Protein AF-X1CF37-F1 (afdb_monomer)

pLDDT: mean 94.74, std 4.21, range [58.09, 9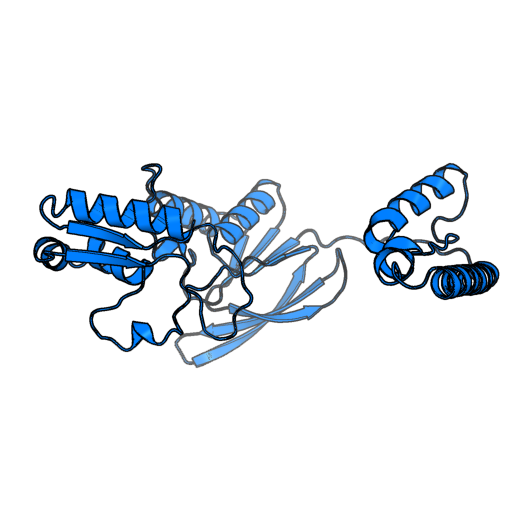8.88]

Mean predicted aligned error: 5.6 Å

Nearest PDB structures (foldseek):
  5odr-assembly1_A  TM=9.187E-01  e=1.504E-18  Methanothermococcus thermolithotrophicus DSM 2095
  7bke-assembly1_a  TM=8.271E-01  e=1.333E-15  Methanospirillum hungatei JF-1
  1y56-assembly1_A  TM=6.483E-01  e=1.699E-07  Pyrococcus horikoshii OT3
  6de6-assembly1_B  TM=5.018E-01  e=1.777E-05  Rhizobium sp. 4-9
  6de6-assembly1_A  TM=4.843E-01  e=5.171E-05  Rhizobium sp. 4-9

Solvent-accessible surface area (backbone atoms only — not comparable to full-atom values): 15670 Å² total; per-residue (Å²): 80,57,50,94,79,44,42,75,55,52,28,53,53,41,38,75,70,75,39,56,46,60,73,66,76,75,68,39,52,33,79,78,25,52,70,75,32,71,91,41,58,72,64,30,51,56,49,45,53,51,49,48,51,52,42,54,56,50,56,75,71,57,68,82,62,80,87,83,89,77,81,58,41,74,28,35,38,29,38,21,36,18,67,65,22,46,52,50,46,47,57,46,32,77,71,74,32,39,28,41,40,32,17,63,47,85,63,74,27,53,75,50,72,73,34,73,72,50,76,87,68,57,58,44,53,58,53,46,53,51,49,52,52,51,46,75,67,34,93,42,42,49,76,36,55,24,18,41,80,79,45,75,49,76,49,94,23,49,27,39,38,35,36,42,32,57,45,96,87,73,49,74,46,78,49,75,51,72,23,20,45,80,45,86,30,78,76,85,77,83,81,80,54,47,81,67,61,76,41,93,88,44,72,54,73,61,57,49,48,49,38,59,72,78,38,50,69,63,54,54,67,43,61,73,46,80,46,74,55,90,77,67,34,82,92,58,82,94,76,82,84,84,49,64,69,56,54,47,52,37,52,54,52,50,47,40,72,70,19,70,82,36,45,75,45,78,50,70,83,132

Secondary structure (DSSP, 8-state):
--HHHHHHHHHHHHHHTT--TTS-----TIIIIITT-TT-HHHHHHHHHHHHHHHHHHHHT-----PPP-PPPSEEEEE--BHHHHHHHHHHHHTT-EEEEE-SSSSSBGGGGG----TT---HHHHHHHHHHHHHH-TTEEEETTEEEEEEEEETTEEEEEEEEE-TTS-EEEEEEEESEEEE----------GGGGSTT---HHHHHHHHHH-HHHHHT-SEEEEE-S---TTPPP---SSHHHHHHHHHHHHHHH-TTSEEEEE---

Structure (mmCIF, N/CA/C/O backbone):
data_AF-X1CF37-F1
#
_entry.id   AF-X1CF37-F1
#
loop_
_atom_site.group_PDB
_atom_site.id
_atom_site.type_symbol
_atom_site.label_atom_id
_atom_site.label_alt_id
_atom_site.label_comp_id
_atom_site.label_asym_id
_atom_site.label_entity_id
_atom_site.label_seq_id
_atom_site.pdbx_PDB_ins_code
_atom_site.Cartn_x
_atom_site.Cartn_y
_atom_site.Cartn_z
_atom_site.occup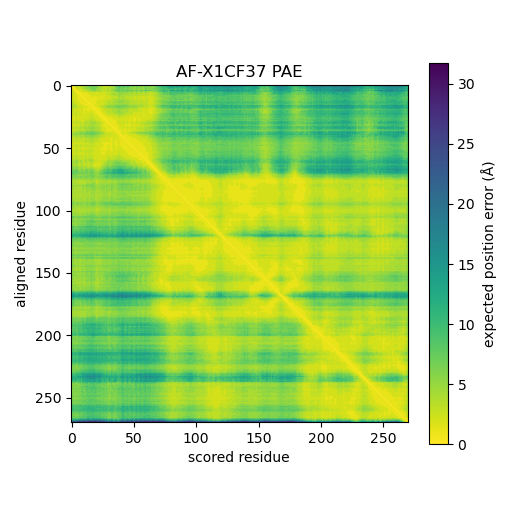ancy
_atom_site.B_iso_or_equiv
_atom_site.auth_seq_id
_atom_site.auth_comp_id
_atom_site.auth_asym_id
_atom_site.auth_atom_id
_atom_site.pdbx_PDB_model_num
ATOM 1 N N . CYS A 1 1 ? 5.977 14.906 -26.169 1.00 83.00 1 CYS A N 1
ATOM 2 C CA . CYS A 1 1 ? 5.492 14.329 -24.899 1.00 83.00 1 CYS A CA 1
ATOM 3 C C . CYS A 1 1 ? 6.631 13.539 -24.256 1.00 83.00 1 CYS A C 1
ATOM 5 O O . CYS A 1 1 ? 7.651 13.320 -24.905 1.00 83.00 1 CYS A O 1
ATOM 7 N N . SER A 1 2 ? 6.503 13.165 -22.983 1.00 87.2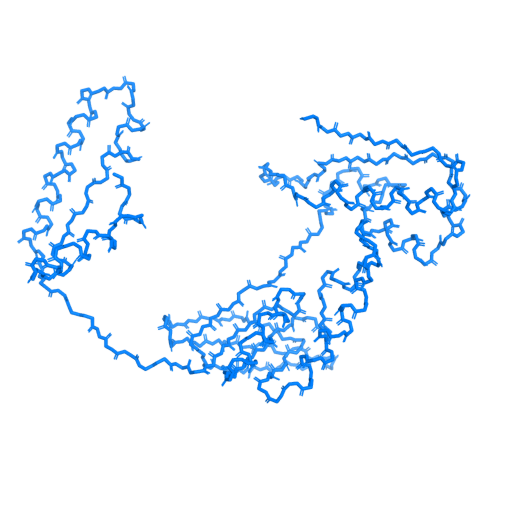5 2 SER A N 1
ATOM 8 C CA . SER A 1 2 ? 7.557 12.435 -22.267 1.00 87.25 2 SER A CA 1
ATOM 9 C C . SER A 1 2 ? 7.828 11.041 -22.852 1.00 87.25 2 SER A C 1
ATOM 11 O O . SER A 1 2 ? 6.904 10.297 -23.183 1.00 87.25 2 SER A O 1
ATOM 13 N N . ASN A 1 3 ? 9.106 10.661 -22.903 1.00 84.75 3 ASN A N 1
ATOM 14 C CA . ASN A 1 3 ? 9.536 9.287 -23.167 1.00 84.75 3 ASN A CA 1
ATOM 15 C C . ASN A 1 3 ? 8.919 8.295 -22.165 1.00 84.75 3 ASN A C 1
ATOM 17 O O . ASN A 1 3 ? 8.443 7.240 -22.572 1.00 84.75 3 ASN A O 1
ATOM 21 N N . ARG A 1 4 ? 8.761 8.690 -20.893 1.00 85.50 4 ARG A N 1
ATOM 22 C CA . ARG A 1 4 ? 8.128 7.867 -19.845 1.00 85.50 4 ARG A CA 1
ATOM 23 C C . ARG A 1 4 ? 6.741 7.343 -20.223 1.00 85.50 4 ARG A C 1
ATOM 25 O O . ARG A 1 4 ? 6.341 6.296 -19.730 1.00 85.50 4 ARG A O 1
ATOM 32 N N . THR A 1 5 ? 5.995 8.072 -21.053 1.00 84.00 5 THR A N 1
ATOM 33 C CA . THR A 1 5 ? 4.621 7.706 -21.423 1.00 84.00 5 THR A CA 1
ATOM 34 C C . THR A 1 5 ? 4.529 7.023 -22.783 1.00 84.00 5 THR A C 1
ATOM 36 O O . THR A 1 5 ? 3.729 6.105 -22.937 1.00 84.00 5 THR A O 1
ATOM 39 N N . HIS A 1 6 ? 5.339 7.430 -23.766 1.00 91.06 6 HIS A N 1
ATOM 40 C CA . HIS A 1 6 ? 5.155 6.999 -25.158 1.00 91.06 6 HIS A CA 1
ATOM 41 C C . HIS A 1 6 ? 6.318 6.195 -25.741 1.00 91.06 6 HIS A C 1
ATOM 43 O O . HIS A 1 6 ? 6.154 5.617 -26.810 1.00 91.06 6 HIS A O 1
ATOM 49 N N . GLU A 1 7 ? 7.465 6.089 -25.070 1.00 91.44 7 GLU A N 1
ATOM 50 C CA . GLU A 1 7 ? 8.617 5.357 -25.610 1.00 91.44 7 GLU A CA 1
ATOM 51 C C . GLU A 1 7 ? 8.243 3.915 -25.966 1.00 91.44 7 GLU A C 1
ATOM 53 O O . GLU A 1 7 ? 8.397 3.510 -27.114 1.00 91.44 7 GLU A O 1
ATOM 58 N N . SER A 1 8 ? 7.600 3.179 -25.050 1.00 91.56 8 SER A N 1
ATOM 59 C CA . SER A 1 8 ? 7.178 1.794 -25.316 1.00 91.56 8 SER A CA 1
ATOM 60 C C . SER A 1 8 ? 6.199 1.645 -26.493 1.00 91.56 8 SER A C 1
ATOM 62 O O . SER A 1 8 ? 6.099 0.559 -27.070 1.00 91.56 8 SER A O 1
ATOM 64 N N . LEU A 1 9 ? 5.460 2.703 -26.847 1.00 94.12 9 LEU A N 1
ATOM 65 C CA . LEU A 1 9 ? 4.585 2.728 -28.018 1.00 94.12 9 LEU A CA 1
ATOM 66 C C . LEU A 1 9 ? 5.422 2.836 -29.297 1.00 94.12 9 LEU A C 1
ATOM 68 O O . LEU A 1 9 ? 5.263 2.009 -30.190 1.00 94.12 9 LEU A O 1
ATOM 72 N N . PHE A 1 10 ? 6.343 3.798 -29.374 1.00 94.00 10 PHE A N 1
ATOM 73 C CA . PHE A 1 10 ? 7.200 3.974 -30.551 1.00 94.00 10 PHE A CA 1
ATOM 74 C C . PHE A 1 10 ? 8.172 2.806 -30.746 1.00 94.00 10 PHE A C 1
ATOM 76 O O . PHE A 1 10 ? 8.321 2.339 -31.873 1.00 94.00 10 PHE A O 1
ATOM 83 N N . GLN A 1 11 ? 8.731 2.253 -29.665 1.00 94.31 11 GLN A N 1
ATOM 84 C CA . GLN A 1 11 ? 9.529 1.022 -29.711 1.00 94.31 11 GLN A CA 1
ATOM 85 C C . GLN A 1 11 ? 8.729 -0.147 -30.316 1.00 94.31 11 GLN A C 1
ATOM 87 O O . GLN A 1 11 ? 9.253 -0.927 -31.110 1.00 94.31 11 GLN A O 1
ATOM 92 N N . ARG A 1 12 ? 7.434 -0.271 -29.985 1.00 94.00 12 ARG A N 1
ATOM 93 C CA . ARG A 1 12 ? 6.543 -1.269 -30.606 1.00 94.00 12 ARG A CA 1
ATOM 94 C C . ARG A 1 12 ? 6.284 -0.968 -32.081 1.00 94.00 12 ARG A C 1
ATOM 96 O O . ARG A 1 12 ? 6.251 -1.901 -32.877 1.00 94.00 12 ARG A O 1
ATOM 103 N N . THR A 1 13 ? 6.095 0.297 -32.444 1.00 95.56 13 THR A N 1
ATOM 104 C CA . THR A 1 13 ? 5.830 0.717 -33.828 1.00 95.56 13 THR A CA 1
ATOM 105 C C . THR A 1 13 ? 7.006 0.411 -34.747 1.00 95.56 13 THR A C 1
ATOM 107 O O . THR A 1 13 ? 6.817 -0.256 -35.759 1.00 95.56 13 THR A O 1
ATOM 110 N N . ILE A 1 14 ? 8.224 0.819 -34.388 1.00 93.94 14 ILE A N 1
ATOM 111 C CA . ILE A 1 14 ? 9.405 0.568 -35.229 1.00 93.94 14 ILE A CA 1
ATOM 112 C C . ILE A 1 14 ? 9.759 -0.920 -35.285 1.00 93.94 14 ILE A C 1
ATOM 114 O O . ILE A 1 14 ? 10.185 -1.403 -36.327 1.00 93.94 14 ILE A O 1
ATOM 118 N N . ARG A 1 15 ? 9.484 -1.676 -34.211 1.00 93.50 15 ARG A N 1
ATOM 119 C CA . ARG A 1 15 ? 9.637 -3.135 -34.215 1.00 93.50 15 ARG A CA 1
ATOM 120 C C . ARG A 1 15 ? 8.727 -3.808 -35.243 1.00 93.50 15 ARG A C 1
ATOM 122 O O . ARG A 1 15 ? 9.132 -4.796 -35.841 1.00 93.50 15 ARG A O 1
ATOM 129 N N . LYS A 1 16 ? 7.510 -3.291 -35.463 1.00 95.50 16 LYS A N 1
ATOM 130 C CA . LYS A 1 16 ? 6.615 -3.777 -36.533 1.00 95.50 16 LYS A CA 1
ATOM 131 C C . LYS A 1 16 ? 7.140 -3.458 -37.933 1.00 95.50 16 LYS A C 1
ATOM 133 O O . LYS A 1 16 ? 6.776 -4.152 -38.869 1.00 95.50 16 LYS A O 1
ATOM 138 N N . ALA A 1 17 ? 7.975 -2.432 -38.056 1.00 95.25 17 ALA A N 1
ATOM 139 C CA . ALA A 1 17 ? 8.717 -2.112 -39.270 1.00 95.25 17 ALA A CA 1
ATOM 140 C C . ALA A 1 17 ? 10.083 -2.826 -39.327 1.00 95.25 17 ALA A C 1
ATOM 142 O O . ALA A 1 17 ? 10.960 -2.398 -40.067 1.00 95.25 17 ALA A O 1
ATOM 143 N N . GLU A 1 18 ? 10.276 -3.876 -38.518 1.00 94.69 18 GLU A N 1
ATOM 144 C CA . GLU A 1 18 ? 11.486 -4.711 -38.475 1.00 94.69 18 GLU A CA 1
ATOM 145 C C . GLU A 1 18 ? 12.773 -3.973 -38.058 1.00 94.69 18 GLU A C 1
ATOM 147 O O . GLU A 1 18 ? 13.878 -4.491 -38.207 1.00 94.69 18 GLU A O 1
ATOM 152 N N . LEU A 1 19 ? 12.646 -2.789 -37.449 1.00 94.44 19 LEU A N 1
ATOM 153 C CA . LEU A 1 19 ? 13.767 -2.069 -36.847 1.00 94.44 19 LEU A CA 1
ATOM 154 C C . LEU A 1 19 ? 13.996 -2.509 -35.398 1.00 94.44 19 LEU A C 1
ATOM 156 O O . LEU A 1 19 ? 13.066 -2.880 -34.672 1.00 94.44 19 LEU A O 1
ATOM 160 N N . ASN A 1 20 ? 15.249 -2.423 -34.945 1.00 95.00 20 ASN A N 1
ATOM 161 C CA . ASN A 1 20 ? 15.572 -2.675 -33.546 1.00 95.00 20 ASN A CA 1
ATOM 162 C C . ASN A 1 20 ? 14.831 -1.650 -32.652 1.00 95.00 20 ASN A C 1
ATOM 164 O O . ASN A 1 20 ? 14.971 -0.446 -32.873 1.00 95.00 20 ASN A O 1
ATOM 168 N N . PRO A 1 21 ? 14.061 -2.095 -31.636 1.00 94.00 21 PRO A N 1
ATOM 169 C CA . PRO A 1 21 ? 13.227 -1.211 -30.824 1.00 94.00 21 PRO A CA 1
ATOM 170 C C . PRO A 1 21 ? 14.022 -0.175 -30.023 1.00 94.00 21 PRO A C 1
ATOM 172 O O . PRO A 1 21 ? 13.435 0.791 -29.565 1.00 94.00 21 PRO A O 1
ATOM 175 N N . TYR A 1 22 ? 15.328 -0.353 -29.846 1.00 93.06 22 TYR A N 1
ATOM 176 C CA . TYR A 1 22 ? 16.192 0.580 -29.124 1.00 93.06 22 TYR A CA 1
ATOM 177 C C . TYR A 1 22 ? 16.893 1.585 -30.042 1.00 93.06 22 TYR A C 1
ATOM 179 O O . TYR A 1 22 ? 17.591 2.469 -29.559 1.00 93.06 22 TYR A O 1
ATOM 187 N N . LEU A 1 23 ? 16.673 1.497 -31.357 1.00 93.56 23 LEU A N 1
ATOM 188 C CA . LEU A 1 23 ? 17.082 2.517 -32.321 1.00 93.56 23 LEU A CA 1
ATOM 189 C C . LEU A 1 23 ? 15.977 3.563 -32.494 1.00 93.56 23 LEU A C 1
ATOM 191 O O . LEU A 1 23 ? 15.500 3.824 -33.598 1.00 93.56 23 LEU A O 1
ATOM 195 N N . VAL A 1 24 ? 15.558 4.167 -31.384 1.00 92.50 24 VAL A N 1
ATOM 196 C CA . VAL A 1 24 ? 14.590 5.264 -31.381 1.00 92.50 24 VAL A CA 1
ATOM 197 C C . VAL A 1 24 ? 14.923 6.263 -30.299 1.00 92.50 24 VAL A C 1
ATOM 199 O O . VAL A 1 24 ? 15.223 5.888 -29.172 1.00 92.50 24 VAL A O 1
ATOM 202 N N . GLU A 1 25 ? 14.816 7.539 -30.645 1.00 93.06 25 GLU A N 1
ATOM 203 C CA . GLU A 1 25 ? 15.028 8.640 -29.718 1.00 93.06 25 GLU A CA 1
ATOM 204 C C . GLU A 1 25 ? 13.775 9.520 -29.702 1.00 93.06 25 GLU A C 1
ATOM 206 O O . GLU A 1 25 ? 13.314 9.995 -30.743 1.00 93.06 25 GLU A O 1
ATOM 211 N N . LEU A 1 26 ? 13.196 9.722 -28.517 1.00 93.81 26 LEU A N 1
ATOM 212 C CA . LEU A 1 26 ? 12.031 10.585 -28.331 1.00 93.81 26 LEU A CA 1
ATOM 213 C C . LEU A 1 26 ? 12.461 11.943 -27.789 1.00 93.81 26 LEU A C 1
ATOM 215 O O . LEU A 1 26 ? 13.012 12.044 -26.695 1.00 93.81 26 LEU A O 1
ATOM 219 N N . VAL A 1 27 ? 12.090 13.004 -28.500 1.00 95.19 27 VAL A N 1
ATOM 220 C CA . VAL A 1 27 ? 12.352 14.381 -28.071 1.00 95.19 27 VAL A CA 1
ATOM 221 C C . VAL A 1 27 ? 11.118 14.960 -27.382 1.00 95.19 27 VAL A C 1
ATOM 223 O O . VAL A 1 27 ? 10.071 15.163 -28.005 1.00 95.19 27 VAL A O 1
ATOM 226 N N . ASN A 1 28 ? 11.208 15.255 -26.080 1.00 94.94 28 ASN A N 1
ATOM 227 C CA . ASN A 1 28 ? 10.074 15.810 -25.338 1.00 94.94 28 ASN A CA 1
ATOM 228 C C . ASN A 1 28 ? 9.930 17.328 -25.528 1.00 94.94 28 ASN A C 1
ATOM 230 O O . ASN A 1 28 ? 10.229 18.119 -24.639 1.00 94.94 28 ASN A O 1
ATOM 234 N N . LEU A 1 29 ? 9.365 17.744 -26.657 1.00 95.19 29 LEU A N 1
ATOM 235 C CA . LEU A 1 29 ? 9.112 19.163 -26.933 1.00 95.19 29 LEU A CA 1
ATOM 236 C C . LEU A 1 29 ? 7.893 19.748 -26.200 1.00 95.19 29 LEU A C 1
ATOM 238 O O . LEU A 1 29 ? 7.610 20.928 -26.352 1.00 95.19 29 LEU A O 1
ATOM 242 N N . GLN A 1 30 ? 7.167 18.962 -25.396 1.00 92.94 30 GLN A N 1
ATOM 243 C CA . GLN A 1 30 ? 6.003 19.454 -24.652 1.00 92.94 30 GLN A CA 1
ATOM 244 C C . GLN A 1 30 ? 6.387 19.853 -23.232 1.00 92.94 30 GLN A C 1
ATOM 246 O O . GLN A 1 30 ? 6.610 21.029 -22.954 1.00 92.94 30 GLN A O 1
ATOM 251 N N . ASP A 1 31 ? 6.504 18.872 -22.336 1.00 92.56 31 ASP A N 1
ATOM 252 C CA . ASP A 1 31 ? 6.693 19.136 -20.906 1.00 92.56 31 ASP A CA 1
ATOM 253 C C . ASP A 1 31 ? 8.069 19.745 -20.611 1.00 92.56 31 ASP A C 1
ATOM 255 O O . ASP A 1 31 ? 8.233 20.441 -19.617 1.00 92.56 31 ASP A O 1
ATOM 259 N N . GLN A 1 32 ? 9.054 19.519 -21.489 1.00 94.06 32 GLN A N 1
ATOM 260 C CA . GLN A 1 32 ? 10.397 20.088 -21.354 1.00 94.06 32 GLN A CA 1
ATOM 261 C C . GLN A 1 32 ? 10.640 21.298 -22.264 1.00 94.06 32 GLN A C 1
ATOM 263 O O . GLN A 1 32 ? 11.734 21.865 -22.214 1.00 94.06 32 GLN A O 1
ATOM 268 N N . CYS A 1 33 ? 9.668 21.723 -23.078 1.00 95.75 33 CYS A N 1
ATOM 269 C CA . CYS A 1 33 ? 9.827 22.903 -23.926 1.00 95.75 33 CYS A CA 1
ATOM 270 C C . CYS A 1 33 ? 8.564 23.768 -23.968 1.00 95.75 33 CYS A C 1
ATOM 272 O O . CYS A 1 33 ? 8.449 24.708 -23.184 1.00 95.75 33 CYS A O 1
ATOM 274 N N . THR A 1 34 ? 7.592 23.452 -24.824 1.00 93.88 34 THR A N 1
ATOM 275 C CA . THR A 1 34 ? 6.476 24.367 -25.113 1.00 93.88 34 THR A CA 1
ATOM 276 C C . THR A 1 34 ? 5.597 24.677 -23.902 1.00 93.88 34 THR A C 1
ATOM 278 O O . THR A 1 34 ? 5.123 25.801 -23.775 1.00 93.88 34 THR A O 1
ATOM 281 N N . ARG A 1 35 ? 5.389 23.726 -22.979 1.00 94.38 35 ARG A N 1
ATOM 282 C CA . ARG A 1 35 ? 4.519 23.937 -21.804 1.00 94.38 35 ARG A CA 1
ATOM 283 C C . ARG A 1 35 ? 5.149 24.819 -20.732 1.00 94.38 35 ARG A C 1
ATOM 285 O O . ARG A 1 35 ? 4.421 25.514 -20.036 1.00 94.38 35 ARG A O 1
ATOM 292 N N . VAL A 1 36 ? 6.471 24.784 -20.593 1.00 95.62 36 VAL A N 1
ATOM 293 C CA . VAL A 1 36 ? 7.202 25.530 -19.553 1.00 95.62 36 VAL A CA 1
ATOM 294 C C . VAL A 1 36 ? 7.721 26.883 -20.049 1.00 95.62 36 VAL A C 1
ATOM 296 O O . VAL A 1 36 ? 8.042 27.750 -19.241 1.00 95.62 36 VAL A O 1
ATOM 299 N N . HIS A 1 37 ? 7.736 27.086 -21.372 1.00 96.69 37 HIS A N 1
ATOM 300 C CA . HIS A 1 37 ? 8.257 28.288 -22.033 1.00 96.69 37 HIS A CA 1
ATOM 301 C C . HIS A 1 37 ? 7.192 29.048 -22.834 1.00 96.69 37 HIS A C 1
ATOM 303 O O . HIS A 1 37 ? 7.512 29.714 -23.816 1.00 96.69 37 HIS A O 1
ATOM 309 N N . GLN A 1 38 ? 5.920 28.971 -22.427 1.00 94.50 38 GLN A N 1
ATOM 310 C CA . GLN A 1 38 ? 4.789 29.584 -23.150 1.00 94.50 38 GLN A CA 1
ATOM 311 C C . GLN A 1 38 ? 4.960 31.094 -23.397 1.00 94.50 38 GLN A C 1
ATOM 313 O O . GLN A 1 38 ? 4.468 31.627 -24.390 1.00 94.50 38 GLN A O 1
ATOM 318 N N . TRP A 1 39 ? 5.679 31.766 -22.501 1.00 96.12 39 TRP A N 1
ATOM 319 C CA . TRP A 1 39 ? 5.938 33.208 -22.488 1.00 96.12 39 TRP A CA 1
ATOM 320 C C . TRP A 1 39 ? 7.068 33.651 -23.426 1.00 96.12 39 TRP A C 1
ATOM 322 O O . TRP A 1 39 ? 7.199 34.845 -23.676 1.00 96.12 39 TRP A O 1
ATOM 332 N N . ASN A 1 40 ? 7.895 32.733 -23.940 1.00 96.12 40 ASN A N 1
ATOM 333 C CA . ASN A 1 40 ? 9.035 33.078 -24.791 1.00 96.12 40 ASN A CA 1
ATOM 334 C C . ASN A 1 40 ? 9.199 32.064 -25.930 1.00 96.12 40 ASN A C 1
ATOM 336 O O . ASN A 1 40 ? 9.987 31.122 -25.845 1.00 96.12 40 ASN A O 1
ATOM 340 N N . LYS A 1 41 ? 8.419 32.274 -26.995 1.00 95.38 41 LYS A N 1
ATOM 341 C CA . LYS A 1 41 ? 8.353 31.370 -28.151 1.00 95.38 41 LYS A CA 1
ATOM 342 C C . LYS A 1 41 ? 9.683 31.263 -28.892 1.00 95.38 41 LYS A C 1
ATOM 344 O O . LYS A 1 41 ? 10.099 30.158 -29.192 1.00 95.38 41 LYS A O 1
ATOM 349 N N . GLU A 1 42 ? 10.377 32.379 -29.104 1.00 96.69 42 GLU A N 1
ATOM 350 C CA . GLU A 1 42 ? 11.644 32.398 -29.845 1.00 96.69 42 GLU A CA 1
ATOM 351 C C . GLU A 1 42 ? 12.718 31.533 -29.167 1.00 96.69 42 GLU A C 1
ATOM 353 O O . GLU A 1 42 ? 13.345 30.682 -29.801 1.00 96.69 42 GLU A O 1
ATOM 358 N N . LEU A 1 43 ? 12.892 31.673 -27.847 1.00 96.50 43 LEU A N 1
ATOM 359 C CA . LEU A 1 43 ? 13.826 30.816 -27.113 1.00 96.50 43 LEU A CA 1
ATOM 360 C C . LEU A 1 43 ? 13.317 29.376 -26.965 1.00 96.50 43 LEU A C 1
ATOM 362 O O . LEU A 1 43 ? 14.134 28.457 -26.878 1.00 96.50 43 LEU A O 1
ATOM 366 N N . ALA A 1 44 ? 12.000 29.156 -26.942 1.00 97.12 44 ALA A N 1
ATOM 367 C CA . ALA A 1 44 ? 11.426 27.813 -26.951 1.00 97.12 44 ALA A CA 1
ATOM 368 C C . ALA A 1 44 ? 11.698 27.087 -28.279 1.00 97.12 44 ALA A C 1
ATOM 370 O O . ALA A 1 44 ? 12.068 25.914 -28.252 1.00 97.12 44 ALA A O 1
ATOM 371 N N . ASP A 1 45 ? 11.583 27.775 -29.413 1.00 96.81 45 ASP A N 1
ATOM 372 C CA . ASP A 1 45 ? 11.874 27.226 -30.740 1.00 96.81 45 ASP A CA 1
ATOM 373 C C . ASP A 1 45 ? 13.359 26.880 -30.854 1.00 96.81 45 ASP A C 1
ATOM 375 O O . ASP A 1 45 ? 13.706 25.734 -31.145 1.00 96.81 45 ASP A O 1
ATOM 379 N N . ARG A 1 46 ? 14.243 27.805 -30.458 1.00 97.62 46 ARG A N 1
ATOM 380 C CA . ARG A 1 46 ? 15.686 27.531 -30.393 1.00 97.62 46 ARG A CA 1
ATOM 381 C C . ARG A 1 46 ? 15.998 26.328 -29.502 1.00 97.62 46 ARG A C 1
ATOM 383 O O . ARG A 1 46 ? 16.788 25.464 -29.870 1.00 97.62 46 ARG A O 1
ATOM 390 N N . LYS A 1 47 ? 15.376 26.230 -28.323 1.00 97.88 47 LYS A N 1
ATOM 391 C CA . LYS A 1 47 ? 15.550 25.067 -27.440 1.00 97.88 47 LYS A CA 1
ATOM 392 C C . LYS A 1 47 ? 15.064 23.779 -28.108 1.00 97.88 47 LYS A C 1
ATOM 394 O O . LYS A 1 47 ? 15.708 22.745 -27.946 1.00 97.88 47 LYS A O 1
ATOM 399 N N . ALA A 1 48 ? 13.940 23.814 -28.819 1.00 97.62 48 ALA A N 1
ATOM 400 C CA . ALA A 1 48 ? 13.399 22.650 -29.506 1.00 97.62 48 ALA A CA 1
ATOM 401 C C . ALA A 1 48 ? 14.351 22.138 -30.594 1.00 97.62 48 ALA A C 1
ATOM 403 O O . ALA A 1 48 ? 14.627 20.938 -30.633 1.00 97.62 48 ALA A O 1
ATOM 404 N N . GLU A 1 49 ? 14.906 23.036 -31.410 1.00 97.88 49 GLU A N 1
ATOM 405 C CA . GLU A 1 49 ? 15.922 22.706 -32.416 1.00 97.88 49 GLU A CA 1
ATOM 406 C C . GLU A 1 49 ? 17.153 22.055 -31.781 1.00 97.88 49 GLU A C 1
ATOM 408 O O . GLU A 1 49 ? 17.602 21.002 -32.232 1.00 97.88 49 GLU A O 1
ATOM 413 N N . GLU A 1 50 ? 17.657 22.620 -30.682 1.00 97.94 50 GLU A N 1
ATOM 414 C CA . GLU A 1 50 ? 18.808 22.066 -29.964 1.00 97.94 50 GLU A CA 1
ATOM 415 C C . GLU A 1 50 ? 18.524 20.678 -29.375 1.00 97.94 50 GLU A C 1
ATOM 417 O O . GLU A 1 50 ? 19.357 19.775 -29.472 1.00 97.94 50 GLU A O 1
ATOM 422 N N . LEU A 1 51 ? 17.331 20.465 -28.810 1.00 97.38 51 LEU A N 1
ATOM 423 C CA . LEU A 1 51 ? 16.913 19.155 -28.304 1.00 97.38 51 LEU A CA 1
ATOM 424 C C . LEU A 1 51 ? 16.846 18.109 -29.426 1.00 97.38 51 LEU A C 1
ATOM 426 O O . LEU A 1 51 ? 17.287 16.976 -29.230 1.00 97.38 51 LEU A O 1
ATOM 430 N N . VAL A 1 52 ? 16.338 18.485 -30.603 1.00 97.31 52 VAL A N 1
ATOM 431 C CA . VAL A 1 52 ? 16.315 17.609 -31.785 1.00 97.31 52 VAL A CA 1
ATOM 432 C C . VAL A 1 52 ? 17.731 17.337 -32.287 1.00 97.31 52 VAL A C 1
ATOM 434 O O . VAL A 1 52 ? 18.067 16.185 -32.549 1.00 97.31 52 VAL A O 1
ATOM 437 N N . ARG A 1 53 ? 18.593 18.354 -32.361 1.00 97.88 53 ARG A N 1
ATOM 438 C CA . ARG A 1 53 ? 19.994 18.209 -32.785 1.00 97.88 53 ARG A CA 1
ATOM 439 C C . ARG A 1 53 ? 20.755 17.223 -31.900 1.00 97.88 53 ARG A C 1
ATOM 441 O O . ARG A 1 53 ? 21.449 16.348 -32.413 1.00 97.88 53 ARG A O 1
ATOM 448 N N . ILE A 1 54 ? 20.596 17.327 -30.580 1.00 96.62 54 ILE A N 1
ATOM 449 C CA . ILE A 1 54 ? 21.210 16.403 -29.613 1.00 96.62 54 ILE A CA 1
ATOM 450 C C . ILE A 1 54 ? 20.668 14.981 -29.797 1.00 96.62 54 ILE A C 1
ATOM 452 O O . ILE A 1 54 ? 21.447 14.028 -29.799 1.00 96.62 54 ILE A O 1
ATOM 456 N N . ALA A 1 55 ? 19.356 14.832 -29.984 1.00 96.19 55 ALA A N 1
ATOM 457 C CA . ALA A 1 55 ? 18.725 13.537 -30.222 1.00 96.19 55 ALA A CA 1
ATOM 458 C C . ALA A 1 55 ? 19.233 12.865 -31.506 1.00 96.19 55 ALA A C 1
ATOM 460 O O . ALA A 1 55 ? 19.588 11.688 -31.481 1.00 96.19 55 ALA A O 1
ATOM 461 N N . VAL A 1 56 ? 19.357 13.624 -32.601 1.00 96.62 56 VAL A N 1
ATOM 462 C CA . VAL A 1 56 ? 19.957 13.153 -33.861 1.00 96.62 56 VAL A CA 1
ATOM 463 C C . VAL A 1 56 ? 21.416 12.736 -33.650 1.00 96.62 56 VAL A C 1
ATOM 465 O O . VAL A 1 56 ? 21.834 11.685 -34.138 1.00 96.62 56 VAL A O 1
ATOM 468 N N . GLY A 1 57 ? 22.191 13.508 -32.884 1.00 96.12 57 GLY A N 1
ATOM 469 C CA . GLY A 1 57 ? 23.566 13.144 -32.532 1.00 96.12 57 GLY A CA 1
ATOM 470 C C . GLY A 1 57 ? 23.650 11.828 -31.749 1.00 96.12 57 GLY A C 1
ATOM 471 O O . GLY A 1 57 ? 24.464 10.968 -32.077 1.00 96.12 57 GLY A O 1
ATOM 472 N N . ARG A 1 58 ? 22.770 11.634 -30.758 1.00 94.94 58 ARG A N 1
ATOM 473 C CA . ARG A 1 58 ? 22.710 10.409 -29.944 1.00 94.94 58 ARG A CA 1
ATOM 474 C C . ARG A 1 58 ? 22.322 9.191 -30.772 1.00 94.94 58 ARG A C 1
ATOM 476 O O . ARG A 1 58 ? 23.021 8.181 -30.717 1.00 94.94 58 ARG A O 1
ATOM 483 N N . ILE A 1 59 ? 21.242 9.280 -31.550 1.00 94.19 59 ILE A N 1
ATOM 484 C CA . ILE A 1 59 ? 20.760 8.136 -32.332 1.00 94.19 59 ILE A CA 1
ATOM 485 C C . ILE A 1 59 ? 21.776 7.718 -33.400 1.00 94.19 59 ILE A C 1
ATOM 487 O O . ILE A 1 59 ? 21.964 6.527 -33.620 1.00 94.19 59 ILE A O 1
ATOM 491 N N . SER A 1 60 ? 22.509 8.675 -33.981 1.00 94.56 60 SER A N 1
ATOM 492 C CA . SER A 1 60 ? 23.573 8.396 -34.959 1.00 94.56 60 SER A CA 1
ATOM 493 C C . SER A 1 60 ? 24.738 7.590 -34.371 1.00 94.56 60 SER A C 1
ATOM 495 O O . SER A 1 60 ? 25.424 6.888 -35.106 1.00 94.56 60 SER A O 1
ATOM 497 N N . ALA A 1 61 ? 24.966 7.681 -33.056 1.00 94.12 61 ALA A N 1
ATOM 498 C CA . ALA A 1 61 ? 26.003 6.935 -32.339 1.00 94.12 61 ALA A CA 1
ATOM 499 C C . ALA A 1 61 ? 25.472 5.670 -31.634 1.00 94.12 61 ALA A C 1
ATOM 501 O O . ALA A 1 61 ? 26.244 4.944 -31.007 1.00 94.12 61 ALA A O 1
ATOM 502 N N . THR A 1 62 ? 24.161 5.415 -31.688 1.00 93.25 62 THR A N 1
ATOM 503 C CA . THR A 1 62 ? 23.524 4.311 -30.958 1.00 93.25 62 THR A CA 1
ATOM 504 C C . THR A 1 62 ? 23.692 2.995 -31.714 1.00 93.25 62 THR A C 1
ATOM 506 O O . THR A 1 62 ? 23.668 2.956 -32.943 1.00 93.25 62 THR A O 1
ATOM 509 N N . GLN A 1 63 ? 23.839 1.896 -30.974 1.00 94.38 63 GLN A N 1
ATOM 510 C CA . GLN A 1 63 ? 23.908 0.545 -31.525 1.00 94.38 63 GLN A CA 1
ATOM 511 C C . GLN A 1 63 ? 22.634 -0.248 -31.198 1.00 94.38 63 GLN A C 1
ATOM 513 O O . GLN A 1 63 ? 21.981 0.035 -30.190 1.00 94.38 63 GLN A O 1
ATOM 518 N N . PRO A 1 64 ? 22.267 -1.247 -32.022 1.00 94.06 64 PRO A N 1
ATOM 519 C CA . PRO A 1 64 ? 21.156 -2.140 -31.717 1.00 94.06 64 PRO A CA 1
ATOM 520 C C . PRO A 1 64 ? 21.345 -2.816 -30.351 1.00 94.06 64 PRO A C 1
ATOM 522 O O . PRO A 1 64 ? 22.394 -3.400 -30.089 1.00 94.06 64 PRO A O 1
ATOM 525 N N . LEU A 1 65 ? 20.316 -2.779 -29.501 1.00 93.12 65 LEU A N 1
ATOM 526 C CA . LEU A 1 65 ? 20.307 -3.502 -28.226 1.00 93.12 65 LEU A CA 1
ATOM 527 C C . LEU A 1 65 ? 19.344 -4.683 -28.283 1.00 93.12 65 LEU A C 1
ATOM 529 O O . LEU A 1 65 ? 18.298 -4.634 -28.935 1.00 93.12 65 LEU A O 1
ATOM 533 N N . HIS A 1 66 ? 19.684 -5.752 -27.575 1.00 89.94 66 HIS A N 1
ATOM 534 C CA . HIS A 1 66 ? 18.874 -6.959 -27.502 1.00 89.94 66 HIS A CA 1
ATOM 535 C C . HIS A 1 66 ? 18.528 -7.249 -26.048 1.00 89.94 66 HIS A C 1
ATOM 537 O O . HIS A 1 66 ? 19.338 -7.042 -25.150 1.00 89.94 66 HIS A O 1
ATOM 543 N N . LYS A 1 67 ? 17.290 -7.691 -25.815 1.00 88.06 67 LYS A N 1
ATOM 544 C CA . LYS A 1 67 ? 16.852 -8.082 -24.477 1.00 88.06 67 LYS A CA 1
ATOM 545 C C . LYS A 1 67 ? 17.472 -9.421 -24.115 1.00 88.06 67 LYS A C 1
ATOM 547 O O . LYS A 1 67 ? 17.388 -10.362 -24.902 1.00 88.06 67 LYS A O 1
ATOM 552 N N . GLU A 1 68 ? 17.994 -9.504 -22.906 1.00 88.06 68 GLU A N 1
ATOM 553 C CA . GLU A 1 68 ? 18.330 -10.772 -22.275 1.00 88.06 68 GLU A CA 1
ATOM 554 C C . GLU A 1 68 ? 17.070 -11.401 -21.668 1.00 88.06 68 GLU A C 1
ATOM 556 O O . GLU A 1 68 ? 16.145 -10.704 -21.235 1.00 88.06 68 GLU A O 1
ATOM 561 N N . ILE A 1 69 ? 17.012 -12.731 -21.694 1.00 87.56 69 ILE A N 1
ATOM 562 C CA . ILE A 1 69 ? 15.901 -13.505 -21.144 1.00 87.56 69 ILE A CA 1
ATOM 563 C C . ILE A 1 69 ? 16.329 -14.007 -19.769 1.00 87.56 69 ILE A C 1
ATOM 565 O O . ILE A 1 69 ? 17.324 -14.716 -19.655 1.00 87.56 69 ILE A O 1
ATOM 569 N N . PHE A 1 70 ? 15.543 -13.675 -18.747 1.00 87.38 70 PHE A N 1
ATOM 570 C CA . PHE A 1 70 ? 15.736 -14.149 -17.380 1.00 87.38 70 PHE A CA 1
ATOM 571 C C . PHE A 1 70 ? 14.565 -15.031 -16.957 1.00 87.38 70 PHE A C 1
ATOM 573 O O . PHE A 1 70 ? 13.415 -14.768 -17.321 1.00 87.38 70 PHE A O 1
ATOM 580 N N . VAL A 1 71 ? 14.858 -16.072 -16.177 1.00 90.44 71 VAL A N 1
ATOM 581 C CA . VAL A 1 71 ? 13.828 -16.897 -15.539 1.00 90.44 71 VAL A CA 1
ATOM 582 C C . VAL A 1 71 ? 13.304 -16.144 -14.322 1.00 90.44 71 VAL A C 1
ATOM 584 O O . VAL A 1 71 ? 14.079 -15.681 -13.492 1.00 90.44 71 VAL A O 1
ATOM 587 N N . CYS A 1 72 ? 11.984 -15.996 -14.247 1.00 94.81 72 CYS A N 1
ATOM 588 C CA . CYS A 1 72 ? 11.328 -15.325 -13.134 1.00 94.81 72 CYS A CA 1
ATOM 589 C C . CYS A 1 72 ? 11.210 -16.278 -11.941 1.00 94.81 72 CYS A C 1
ATOM 591 O O . CYS A 1 72 ? 10.706 -17.391 -12.098 1.00 94.81 72 CYS A O 1
ATOM 593 N N . GLN A 1 73 ? 11.600 -15.817 -10.756 1.00 95.31 73 GLN A N 1
ATOM 594 C CA . GLN A 1 73 ? 11.344 -16.505 -9.494 1.00 95.31 73 GLN A CA 1
ATOM 595 C C . GLN A 1 73 ? 9.819 -16.600 -9.273 1.00 95.31 73 GLN A C 1
ATOM 597 O O . GLN A 1 73 ? 9.147 -15.563 -9.266 1.00 95.31 73 GLN A O 1
ATOM 602 N N . PRO A 1 74 ? 9.234 -17.802 -9.118 1.00 96.38 74 PRO A N 1
ATOM 603 C CA . PRO A 1 74 ? 7.781 -18.006 -9.074 1.00 96.38 74 PRO A CA 1
ATOM 604 C C . PRO A 1 74 ? 7.172 -17.748 -7.682 1.00 96.38 74 PRO A C 1
ATOM 606 O O . PRO A 1 74 ? 6.221 -18.416 -7.278 1.00 96.38 74 PRO A O 1
ATOM 609 N N . THR A 1 75 ? 7.707 -16.760 -6.964 1.00 98.00 75 THR A N 1
ATOM 610 C CA . THR A 1 75 ? 7.337 -16.423 -5.585 1.00 98.00 75 THR A CA 1
ATOM 611 C C . THR A 1 75 ? 7.139 -14.917 -5.459 1.00 98.00 75 THR A C 1
ATOM 613 O O . THR A 1 75 ? 7.875 -14.137 -6.072 1.00 98.00 75 THR A O 1
ATOM 616 N N . ALA A 1 76 ? 6.164 -14.485 -4.665 1.00 98.62 76 ALA A N 1
ATOM 617 C CA . ALA A 1 76 ? 5.915 -13.076 -4.377 1.00 98.62 76 ALA A CA 1
ATOM 618 C C . ALA A 1 76 ? 6.299 -12.706 -2.939 1.00 98.62 76 ALA A C 1
ATOM 620 O O . ALA A 1 76 ? 6.091 -13.478 -2.006 1.00 98.62 76 ALA A O 1
ATOM 621 N N . LEU A 1 77 ? 6.794 -11.484 -2.758 1.00 98.81 77 LEU A N 1
ATOM 622 C CA . LEU A 1 77 ? 6.935 -10.839 -1.456 1.00 98.81 77 LEU A CA 1
ATOM 623 C C . LEU A 1 77 ? 5.826 -9.797 -1.298 1.00 98.81 77 LEU A C 1
ATOM 625 O O . LEU A 1 77 ? 5.695 -8.901 -2.132 1.00 98.81 77 LEU A O 1
ATOM 629 N N . VAL A 1 78 ? 5.055 -9.875 -0.221 1.00 98.88 78 VAL A N 1
ATOM 630 C CA . VAL A 1 78 ? 4.047 -8.877 0.154 1.00 98.88 78 VAL A CA 1
ATOM 631 C C . VAL A 1 78 ? 4.470 -8.228 1.469 1.00 98.88 78 VAL A C 1
ATOM 633 O O . VAL A 1 78 ? 4.654 -8.918 2.467 1.00 98.88 78 VAL A O 1
ATOM 636 N N . ILE A 1 79 ? 4.623 -6.903 1.474 1.00 98.81 79 ILE A N 1
ATOM 637 C CA . ILE A 1 79 ? 5.076 -6.122 2.633 1.00 98.81 79 ILE A CA 1
ATOM 638 C C . ILE A 1 79 ? 3.883 -5.382 3.244 1.00 98.81 79 ILE A C 1
ATOM 640 O O . ILE A 1 79 ? 3.363 -4.433 2.654 1.00 98.81 79 ILE A O 1
ATOM 644 N N . GLY A 1 80 ? 3.477 -5.788 4.443 1.00 98.69 80 GLY A N 1
ATOM 645 C CA . GLY A 1 80 ? 2.355 -5.251 5.211 1.00 98.69 80 GLY A CA 1
ATOM 646 C C . GLY A 1 80 ? 1.139 -6.177 5.182 1.00 98.69 80 GLY A C 1
ATOM 647 O O . GLY A 1 80 ? 0.481 -6.320 4.155 1.00 98.69 80 GLY A O 1
ATOM 648 N N . GLY A 1 81 ? 0.794 -6.739 6.335 1.00 98.50 81 GLY A N 1
ATOM 649 C CA . GLY A 1 81 ? -0.311 -7.657 6.617 1.00 98.50 81 GLY A CA 1
ATOM 650 C C . GLY A 1 81 ? -1.662 -6.987 6.877 1.00 98.50 81 GLY A C 1
ATOM 651 O O . GLY A 1 81 ? -2.518 -7.560 7.550 1.00 98.50 81 GLY A O 1
ATOM 652 N N . GLY A 1 82 ? -1.884 -5.778 6.357 1.00 98.44 82 GLY A N 1
ATOM 653 C CA . GLY A 1 82 ? -3.201 -5.135 6.353 1.00 98.44 82 GLY A CA 1
ATOM 654 C C . GLY A 1 82 ? -4.171 -5.769 5.347 1.00 98.44 82 GLY A C 1
ATOM 655 O O . GLY A 1 82 ? -3.811 -6.669 4.590 1.00 98.44 82 GLY A O 1
ATOM 656 N N . VAL A 1 83 ? -5.403 -5.251 5.271 1.00 97.94 83 VAL A N 1
ATOM 657 C CA . VAL A 1 83 ? -6.438 -5.733 4.326 1.00 97.94 83 VAL A CA 1
ATOM 658 C C . VAL A 1 83 ? -5.944 -5.834 2.875 1.00 97.94 83 VAL A C 1
ATOM 660 O O . VAL A 1 83 ? -6.240 -6.815 2.196 1.00 97.94 83 VAL A O 1
ATOM 663 N N . ALA A 1 84 ? -5.151 -4.862 2.413 1.00 98.56 84 ALA A N 1
ATOM 664 C CA . ALA A 1 84 ? -4.596 -4.849 1.061 1.00 98.56 84 ALA A CA 1
ATOM 665 C C . ALA A 1 84 ? -3.574 -5.978 0.844 1.00 98.56 84 ALA A C 1
ATOM 667 O O . ALA A 1 84 ? -3.672 -6.700 -0.146 1.00 98.56 84 ALA A O 1
ATOM 668 N N . GLY A 1 85 ? -2.636 -6.160 1.777 1.00 98.75 85 GLY A N 1
ATOM 669 C CA . GLY A 1 85 ? -1.604 -7.189 1.667 1.00 98.75 85 GLY A CA 1
ATOM 670 C C . GLY A 1 85 ? -2.150 -8.599 1.831 1.00 98.75 85 GLY A C 1
ATOM 671 O O . GLY A 1 85 ? -1.842 -9.461 1.016 1.00 98.75 85 GLY A O 1
ATOM 672 N N . MET A 1 86 ? -3.048 -8.825 2.795 1.00 98.81 86 MET A N 1
ATOM 673 C CA . MET A 1 86 ? -3.730 -10.117 2.941 1.00 98.81 86 MET A CA 1
ATOM 674 C C . MET A 1 86 ? -4.533 -10.482 1.686 1.00 98.81 86 MET A C 1
ATOM 676 O O . MET A 1 86 ? -4.469 -11.618 1.224 1.00 98.81 86 MET A O 1
ATOM 680 N N . SER A 1 87 ? -5.244 -9.516 1.092 1.00 98.75 87 SER A N 1
ATOM 681 C CA . SER A 1 87 ? -5.999 -9.748 -0.148 1.00 98.75 87 SER A CA 1
ATOM 682 C C . SER A 1 87 ? -5.080 -10.056 -1.332 1.00 98.75 87 SER A C 1
ATOM 684 O O . SER A 1 87 ? -5.374 -10.957 -2.114 1.00 98.75 87 SER A O 1
ATOM 686 N N . ALA A 1 88 ? -3.961 -9.336 -1.460 1.00 98.75 88 ALA A N 1
ATOM 687 C CA . ALA A 1 88 ? -2.973 -9.580 -2.508 1.00 98.75 88 ALA A CA 1
ATOM 688 C C . ALA A 1 88 ? -2.302 -10.953 -2.351 1.00 98.75 88 ALA A C 1
ATOM 690 O O . ALA A 1 88 ? -2.187 -11.690 -3.328 1.00 98.75 88 ALA A O 1
ATOM 691 N N . ALA A 1 89 ? -1.916 -11.314 -1.125 1.00 98.88 89 ALA A N 1
ATOM 692 C CA . ALA A 1 89 ? -1.314 -12.603 -0.813 1.00 98.88 89 ALA A CA 1
ATOM 693 C C . ALA A 1 89 ? -2.259 -13.757 -1.163 1.00 98.88 89 ALA A C 1
ATOM 695 O O . ALA A 1 89 ? -1.858 -14.667 -1.881 1.00 98.88 89 ALA A O 1
ATOM 696 N N . LEU A 1 90 ? -3.528 -13.681 -0.742 1.00 98.88 90 LEU A N 1
ATOM 697 C CA . LEU A 1 90 ? -4.539 -14.677 -1.102 1.00 98.88 90 LEU A CA 1
ATOM 698 C C . LEU A 1 90 ? -4.745 -14.762 -2.613 1.00 98.88 90 LEU A C 1
ATOM 700 O O . LEU A 1 90 ? -4.719 -15.856 -3.154 1.00 98.88 90 LEU A O 1
ATOM 704 N N . ALA A 1 91 ? -4.881 -13.636 -3.318 1.00 98.75 91 ALA A N 1
ATOM 705 C CA . ALA A 1 91 ? -5.097 -13.655 -4.766 1.00 98.75 91 ALA A CA 1
ATOM 706 C C . ALA A 1 91 ? -3.941 -14.326 -5.535 1.00 98.75 91 ALA A C 1
ATOM 708 O O . ALA A 1 91 ? -4.175 -15.069 -6.491 1.00 98.75 91 ALA A O 1
ATOM 709 N N . ILE A 1 92 ? -2.695 -14.080 -5.120 1.00 98.62 92 ILE A N 1
ATOM 710 C CA . ILE A 1 92 ? -1.504 -14.702 -5.719 1.00 98.62 92 ILE A CA 1
ATOM 711 C C . ILE A 1 92 ? -1.444 -16.192 -5.374 1.00 98.62 92 ILE A C 1
ATOM 713 O O . ILE A 1 92 ? -1.208 -17.023 -6.255 1.00 98.62 92 ILE A O 1
ATOM 717 N N . ALA A 1 93 ? -1.697 -16.529 -4.113 1.00 98.69 93 ALA A N 1
ATOM 718 C CA . ALA A 1 93 ? -1.611 -17.892 -3.619 1.00 98.69 93 ALA A CA 1
ATOM 719 C C . ALA A 1 93 ? -2.721 -18.796 -4.181 1.00 98.69 93 ALA A C 1
ATOM 721 O O . ALA A 1 93 ? -2.431 -19.907 -4.629 1.00 98.69 93 ALA A O 1
ATOM 722 N N . ASP A 1 94 ? -3.950 -18.281 -4.277 1.00 98.50 94 ASP A N 1
ATOM 723 C CA . ASP A 1 94 ? -5.099 -18.926 -4.928 1.00 98.50 94 ASP A CA 1
ATOM 724 C C . ASP A 1 94 ? -4.838 -19.138 -6.438 1.00 98.50 94 ASP A C 1
ATOM 726 O O . ASP A 1 94 ? -5.376 -20.064 -7.044 1.00 98.50 94 ASP A O 1
ATOM 730 N N . SER A 1 95 ? -3.967 -18.321 -7.049 1.00 98.06 95 SER A N 1
ATOM 731 C CA . SER A 1 95 ? -3.512 -18.486 -8.441 1.00 98.06 95 SER A CA 1
ATOM 732 C C . SER A 1 95 ? -2.379 -19.512 -8.602 1.00 98.06 95 SER A C 1
ATOM 734 O O . SER A 1 95 ? -1.945 -19.769 -9.726 1.00 98.06 95 SER A O 1
ATOM 736 N N . GLY A 1 96 ? -1.901 -20.111 -7.505 1.00 97.94 96 GLY A N 1
ATOM 737 C CA . GLY A 1 96 ? -0.927 -21.203 -7.514 1.00 97.94 96 GLY A CA 1
ATOM 738 C C . GLY A 1 96 ? 0.539 -20.801 -7.337 1.00 97.94 96 GLY A C 1
ATOM 739 O O . GLY A 1 96 ? 1.402 -21.638 -7.599 1.00 97.94 96 GLY A O 1
ATOM 740 N N . TYR A 1 97 ? 0.832 -19.575 -6.893 1.00 98.38 97 TYR A N 1
ATOM 741 C CA . TYR A 1 97 ? 2.199 -19.107 -6.615 1.00 98.38 97 TYR A CA 1
ATOM 742 C C . TYR A 1 97 ? 2.466 -18.998 -5.115 1.00 98.38 97 TYR A C 1
ATOM 744 O O . TYR A 1 97 ? 1.545 -18.780 -4.330 1.00 98.38 97 TYR A O 1
ATOM 752 N N . ASP A 1 98 ? 3.726 -19.124 -4.713 1.00 98.62 98 ASP A N 1
ATOM 753 C CA .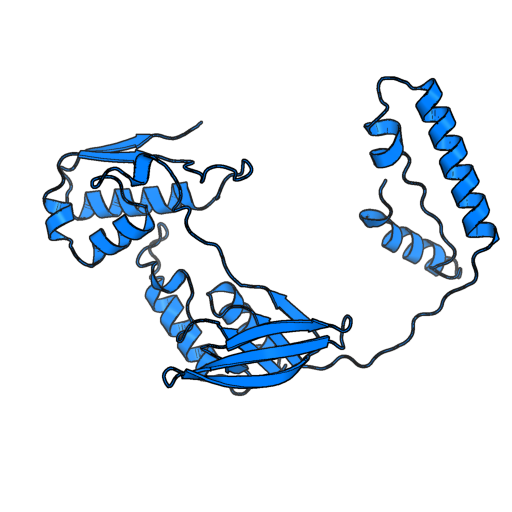 ASP A 1 98 ? 4.100 -19.018 -3.304 1.00 98.62 98 ASP A CA 1
ATOM 754 C C . ASP A 1 98 ? 4.260 -17.550 -2.888 1.00 98.62 98 ASP A C 1
ATOM 756 O O . ASP A 1 98 ? 4.632 -16.688 -3.691 1.00 98.62 98 ASP A O 1
ATOM 760 N N . VAL A 1 99 ? 3.940 -17.244 -1.630 1.00 98.88 99 VAL A N 1
ATOM 761 C CA . VAL A 1 99 ? 3.930 -15.876 -1.103 1.00 98.88 99 VAL A CA 1
ATOM 762 C C . VAL A 1 99 ? 4.615 -15.816 0.254 1.00 98.88 99 VAL A C 1
ATOM 764 O O . VAL A 1 99 ? 4.242 -16.535 1.176 1.00 98.88 99 VAL A O 1
ATOM 767 N N . HIS A 1 100 ? 5.547 -14.881 0.410 1.00 98.88 100 HIS A N 1
ATOM 768 C CA . HIS A 1 100 ? 6.015 -14.418 1.713 1.00 98.88 100 HIS A CA 1
ATOM 769 C C . HIS A 1 100 ? 5.234 -13.159 2.092 1.00 98.88 100 HIS A C 1
ATOM 771 O O . HIS A 1 100 ? 5.361 -12.131 1.428 1.00 98.88 100 HIS A O 1
ATOM 777 N N . LEU A 1 101 ? 4.413 -13.231 3.139 1.00 98.88 101 LEU A N 1
ATOM 778 C CA . LEU A 1 101 ? 3.702 -12.081 3.696 1.00 98.88 101 LEU A CA 1
ATOM 779 C C . LEU A 1 101 ? 4.441 -11.592 4.941 1.00 98.88 101 LEU A C 1
ATOM 781 O O . LEU A 1 101 ? 4.420 -12.264 5.969 1.00 98.88 101 LEU A O 1
ATOM 785 N N . VAL A 1 102 ? 5.075 -10.429 4.846 1.00 98.81 102 VAL A N 1
ATOM 786 C CA . VAL A 1 102 ? 5.861 -9.822 5.925 1.00 98.81 102 VAL A CA 1
ATOM 787 C C . VAL A 1 102 ? 5.032 -8.752 6.630 1.00 98.81 102 VAL A C 1
ATOM 789 O O . VAL A 1 102 ? 4.513 -7.843 5.984 1.00 98.81 102 VAL A O 1
ATOM 792 N N . GLU A 1 103 ? 4.910 -8.846 7.950 1.00 98.69 103 GLU A N 1
ATOM 793 C CA . GLU A 1 103 ? 4.208 -7.896 8.814 1.00 98.69 103 GLU A CA 1
ATOM 794 C C . GLU A 1 103 ? 5.099 -7.504 9.995 1.00 98.69 103 GLU A C 1
ATOM 796 O O . GLU A 1 103 ? 5.621 -8.358 10.713 1.00 98.69 103 GLU A O 1
ATOM 801 N N . ARG A 1 104 ? 5.240 -6.193 10.211 1.00 97.62 104 ARG A N 1
ATOM 802 C CA . ARG A 1 104 ? 6.086 -5.629 11.269 1.00 97.62 104 ARG A CA 1
ATOM 803 C C . ARG A 1 104 ? 5.514 -5.859 12.666 1.00 97.62 104 ARG A C 1
ATOM 805 O O . ARG A 1 104 ? 6.265 -5.980 13.627 1.00 97.62 104 ARG A O 1
ATOM 812 N N . SER A 1 105 ? 4.192 -5.896 12.795 1.00 96.38 105 SER A N 1
ATOM 813 C CA . SER A 1 105 ? 3.492 -6.157 14.049 1.00 96.38 105 SER A CA 1
ATOM 814 C C . SER A 1 105 ? 3.425 -7.656 14.349 1.00 96.38 105 SER A C 1
ATOM 816 O O . SER A 1 105 ? 3.688 -8.508 13.502 1.00 96.38 105 SER A O 1
ATOM 818 N N . ASP A 1 106 ? 3.065 -7.994 15.580 1.00 96.31 106 ASP A N 1
ATOM 819 C CA . ASP A 1 106 ? 2.842 -9.370 16.037 1.00 96.31 106 ASP A CA 1
ATOM 820 C C . ASP A 1 106 ? 1.564 -10.008 15.469 1.00 96.31 106 ASP A C 1
ATOM 822 O O . ASP A 1 106 ? 1.399 -11.225 15.530 1.00 96.31 106 ASP A O 1
ATOM 826 N N . MET A 1 107 ? 0.673 -9.205 14.883 1.00 97.12 107 MET A N 1
ATOM 827 C CA . MET A 1 107 ? -0.592 -9.652 14.313 1.00 97.12 107 MET A CA 1
ATOM 828 C C . MET A 1 107 ? -0.867 -9.037 12.940 1.00 97.12 107 MET A C 1
ATOM 830 O O . MET A 1 107 ? -0.519 -7.892 12.651 1.00 97.12 107 MET A O 1
ATOM 834 N N . LEU A 1 108 ? -1.576 -9.803 12.109 1.00 98.56 108 LEU A N 1
ATOM 835 C CA . LEU A 1 108 ? -2.146 -9.332 10.848 1.00 98.56 108 LEU A CA 1
ATOM 836 C C . LEU A 1 108 ? -3.390 -8.460 11.092 1.00 98.56 108 LEU A C 1
ATOM 838 O O . LEU A 1 108 ? -4.088 -8.599 12.095 1.00 98.56 108 LEU A O 1
ATOM 842 N N . GLY A 1 109 ? -3.716 -7.607 10.121 1.00 97.50 109 GLY A N 1
ATOM 843 C CA . GLY A 1 109 ? -4.950 -6.817 10.090 1.00 97.50 109 GLY A CA 1
ATOM 844 C C . GLY A 1 109 ? -4.731 -5.338 9.790 1.00 97.50 109 GLY A C 1
ATOM 845 O O . GLY A 1 109 ? -5.543 -4.724 9.088 1.00 97.50 109 GLY A O 1
ATOM 846 N N . GLY A 1 110 ? -3.612 -4.767 10.244 1.00 96.69 110 GLY A N 1
ATOM 847 C CA . GLY A 1 110 ? -3.316 -3.338 10.096 1.00 96.69 110 GLY A CA 1
ATOM 848 C C . GLY A 1 110 ? -4.467 -2.462 10.609 1.00 96.69 110 GLY A C 1
ATOM 849 O O . GLY A 1 110 ? -5.123 -2.801 11.587 1.00 96.69 110 GLY A O 1
ATOM 850 N N . ASN A 1 111 ? -4.788 -1.372 9.904 1.00 94.62 111 ASN A N 1
ATOM 851 C CA . ASN A 1 111 ? -5.869 -0.452 10.304 1.00 94.62 111 ASN A CA 1
ATOM 852 C C . ASN A 1 111 ? -7.258 -1.106 10.412 1.00 94.62 111 ASN A C 1
ATOM 854 O O . ASN A 1 111 ? -8.149 -0.529 11.031 1.00 94.62 111 ASN A O 1
ATOM 858 N N . LEU A 1 112 ? -7.468 -2.286 9.815 1.00 95.00 112 LEU A N 1
ATOM 859 C CA . LEU A 1 112 ? -8.740 -2.999 9.929 1.00 95.00 112 LEU A CA 1
ATOM 860 C C . LEU A 1 112 ? -8.989 -3.503 11.362 1.00 95.00 112 LEU A C 1
ATOM 862 O O . LEU A 1 112 ? -10.146 -3.693 11.726 1.00 95.00 112 LEU A O 1
ATOM 866 N N . LEU A 1 113 ? -7.937 -3.661 12.177 1.00 94.25 113 LEU A N 1
ATOM 867 C CA . LEU A 1 113 ? -8.048 -3.983 13.606 1.00 94.25 113 LEU A CA 1
ATOM 868 C C . LEU A 1 113 ? -8.882 -2.938 14.353 1.00 94.25 113 LEU A C 1
ATOM 870 O O . LEU A 1 113 ? -9.744 -3.307 15.143 1.00 94.25 113 LEU A O 1
ATOM 874 N N . ASN A 1 114 ? -8.696 -1.660 14.016 1.00 91.56 114 ASN A N 1
ATOM 875 C CA . ASN A 1 114 ? -9.298 -0.527 14.724 1.00 91.56 114 ASN A CA 1
ATOM 876 C C . ASN A 1 114 ? -10.625 -0.063 14.095 1.00 91.56 114 ASN A C 1
ATOM 878 O O . ASN A 1 114 ? -11.183 0.957 14.490 1.00 91.56 114 ASN A O 1
ATOM 882 N N . LEU A 1 115 ? -11.125 -0.772 13.075 1.00 91.81 115 LEU A N 1
ATOM 883 C CA . LEU A 1 115 ? -12.347 -0.411 12.359 1.00 91.81 115 LEU A CA 1
ATOM 884 C C . LEU A 1 115 ? -13.485 -1.349 12.759 1.00 91.81 115 LEU A C 1
ATOM 886 O O . LEU A 1 115 ? -13.481 -2.528 12.404 1.00 91.81 115 LEU A O 1
ATOM 890 N N . HIS A 1 116 ? -14.498 -0.839 13.453 1.00 91.75 116 HIS A N 1
ATOM 891 C CA . HIS A 1 116 ? -15.599 -1.660 13.974 1.00 91.75 116 HIS A CA 1
ATOM 892 C C . HIS A 1 116 ? -16.888 -1.503 13.179 1.00 91.75 116 HIS A C 1
ATOM 894 O O . HIS A 1 116 ? -17.693 -2.436 13.097 1.00 91.75 116 HIS A O 1
ATOM 900 N N . TYR A 1 117 ? -17.062 -0.353 12.537 1.00 90.94 117 TYR A N 1
ATOM 901 C CA . TYR A 1 117 ? -18.220 -0.065 11.707 1.00 90.94 117 TYR A CA 1
ATOM 902 C C . TYR A 1 117 ? -17.794 0.461 10.329 1.00 90.94 117 TYR A C 1
ATOM 904 O O . TYR A 1 117 ? -16.709 1.018 10.163 1.00 90.94 117 TYR A O 1
ATOM 912 N N . VAL A 1 118 ? -18.693 0.357 9.351 1.00 91.31 118 VAL A N 1
ATOM 913 C CA . VAL A 1 118 ? -18.620 1.058 8.056 1.00 91.31 118 VAL A CA 1
ATOM 914 C C . VAL A 1 118 ? -19.995 1.636 7.709 1.00 91.31 118 VAL A C 1
ATOM 916 O O . VAL A 1 118 ? -21.004 1.189 8.264 1.00 91.31 118 VAL A O 1
ATOM 919 N N . VAL A 1 119 ? -20.052 2.640 6.828 1.00 88.19 119 VAL A N 1
ATOM 920 C CA . VAL A 1 119 ? -21.316 3.319 6.459 1.00 88.19 119 VAL A CA 1
ATOM 921 C C . VAL A 1 119 ? -22.271 2.368 5.740 1.00 88.19 119 VAL A C 1
ATOM 923 O O . VAL A 1 119 ? -23.480 2.435 5.927 1.00 88.19 119 VAL A O 1
ATOM 926 N N . GLU A 1 120 ? -21.725 1.434 4.973 1.00 87.38 120 GLU A N 1
ATOM 927 C CA . GLU A 1 120 ? -22.445 0.455 4.162 1.00 87.38 120 GLU A CA 1
ATOM 928 C C . GLU A 1 120 ? -23.122 -0.648 4.998 1.00 87.38 120 GLU A C 1
ATOM 930 O O . GLU A 1 120 ? -23.876 -1.453 4.460 1.00 87.38 120 GLU A O 1
ATOM 935 N N . GLY A 1 121 ? -22.861 -0.712 6.310 1.00 83.44 121 GLY A N 1
ATOM 936 C CA . GLY A 1 121 ? -23.496 -1.662 7.231 1.00 83.44 121 GLY A CA 1
ATOM 937 C C . GLY A 1 121 ? -22.857 -3.055 7.297 1.00 83.44 121 GLY A C 1
ATOM 938 O O . GLY A 1 121 ? -23.286 -3.881 8.104 1.00 83.44 121 GLY A O 1
ATOM 939 N N . TYR A 1 122 ? -21.813 -3.328 6.510 1.00 89.81 122 TYR A N 1
ATOM 940 C CA . TYR A 1 122 ? -21.033 -4.562 6.633 1.00 89.81 122 TYR A CA 1
ATOM 941 C C . TYR A 1 122 ? -20.257 -4.621 7.959 1.00 89.81 122 TYR A C 1
ATOM 943 O O . TYR A 1 122 ? -20.014 -3.608 8.612 1.00 89.81 122 TYR A O 1
ATOM 951 N N . ASN A 1 123 ? -19.845 -5.826 8.364 1.00 92.94 123 ASN A N 1
ATOM 952 C CA . ASN A 1 123 ? -19.049 -6.026 9.573 1.00 92.94 123 ASN A CA 1
ATOM 953 C C . ASN A 1 123 ? -17.546 -6.121 9.217 1.00 92.94 123 ASN A C 1
ATOM 955 O O . ASN A 1 123 ? -17.110 -7.193 8.781 1.00 92.94 123 ASN A O 1
ATOM 959 N N . PRO A 1 124 ? -16.746 -5.051 9.408 1.00 94.44 124 PRO A N 1
ATOM 960 C CA . PRO A 1 124 ? -15.313 -5.059 9.090 1.00 94.44 124 PRO A CA 1
ATOM 961 C C . PRO A 1 124 ? -14.522 -6.078 9.922 1.00 94.44 124 PRO A C 1
ATOM 963 O O . PRO A 1 124 ? -13.603 -6.710 9.412 1.00 94.44 124 PRO A O 1
ATOM 966 N N . GLN A 1 125 ? -14.933 -6.332 11.165 1.00 95.38 125 GLN A N 1
ATOM 967 C CA . GLN A 1 125 ? -14.287 -7.308 12.046 1.00 95.38 125 GLN A CA 1
ATOM 968 C C . GLN A 1 125 ? -14.531 -8.755 11.591 1.00 95.38 125 GLN A C 1
ATOM 970 O O . GLN A 1 125 ? -13.698 -9.636 11.805 1.00 95.38 125 GLN A O 1
ATOM 975 N N . ARG A 1 126 ? -15.663 -9.029 10.927 1.00 96.88 126 ARG A N 1
ATOM 976 C CA . ARG A 1 126 ? -15.897 -10.321 10.264 1.00 96.88 126 ARG A CA 1
ATOM 977 C C . ARG A 1 126 ? -14.964 -10.496 9.068 1.00 96.88 126 ARG A C 1
ATOM 979 O O . ARG A 1 126 ? -14.393 -11.571 8.934 1.00 96.88 126 ARG A O 1
ATOM 986 N N . LEU A 1 127 ? -14.811 -9.460 8.239 1.00 97.00 127 LEU A N 1
ATOM 987 C CA . LEU A 1 127 ? -13.872 -9.472 7.113 1.00 97.00 127 LEU A CA 1
ATOM 988 C C . LEU A 1 127 ? -12.434 -9.699 7.597 1.00 97.00 127 LEU A C 1
ATOM 990 O O . LEU A 1 127 ? -11.731 -10.527 7.032 1.00 97.00 127 LEU A O 1
ATOM 994 N N . LEU A 1 128 ? -12.025 -9.015 8.669 1.00 98.12 128 LEU A N 1
ATOM 995 C CA . LEU A 1 128 ? -10.714 -9.198 9.288 1.00 98.12 128 LEU A CA 1
ATOM 996 C C . LEU A 1 128 ? -10.468 -10.659 9.666 1.00 98.12 128 LEU A C 1
ATOM 998 O O . LEU A 1 128 ? -9.490 -11.247 9.218 1.00 98.12 128 LEU A O 1
ATOM 1002 N N . ARG A 1 129 ? -11.369 -11.250 10.462 1.00 98.19 129 ARG A N 1
ATOM 1003 C CA . ARG A 1 129 ? -11.231 -12.646 10.900 1.00 98.19 129 ARG A CA 1
ATOM 1004 C C . ARG A 1 129 ? -11.183 -13.614 9.723 1.00 98.19 129 ARG A C 1
ATOM 1006 O O . ARG A 1 129 ? -10.382 -14.539 9.748 1.00 98.19 129 ARG A O 1
ATOM 1013 N N . ASP A 1 130 ? -12.015 -13.401 8.705 1.00 98.25 130 ASP A N 1
ATOM 1014 C CA . ASP A 1 130 ? -12.014 -14.236 7.499 1.00 98.25 130 ASP A CA 1
ATOM 1015 C C . ASP A 1 130 ? -10.666 -14.177 6.770 1.00 98.25 130 ASP A C 1
ATOM 1017 O O . ASP A 1 130 ? -10.067 -15.215 6.499 1.00 98.25 130 ASP A O 1
ATOM 1021 N N . LEU A 1 131 ? -10.146 -12.970 6.525 1.00 98.62 131 LEU A N 1
ATOM 1022 C CA . LEU A 1 131 ? -8.863 -12.784 5.849 1.00 98.62 131 LEU A CA 1
ATOM 1023 C C . LEU A 1 131 ? -7.703 -13.389 6.638 1.00 98.62 131 LEU A C 1
ATOM 1025 O O . LEU A 1 131 ? -6.908 -14.122 6.057 1.00 98.62 131 LEU A O 1
ATOM 1029 N N . VAL A 1 132 ? -7.625 -13.128 7.946 1.00 98.69 132 VAL A N 1
ATOM 1030 C CA . VAL A 1 132 ? -6.561 -13.672 8.804 1.00 98.69 132 VAL A CA 1
ATOM 1031 C C . VAL A 1 132 ? -6.595 -15.197 8.793 1.00 98.69 132 VAL A C 1
ATOM 1033 O O . VAL A 1 132 ? -5.570 -15.822 8.529 1.00 98.69 132 VAL A O 1
ATOM 1036 N N . ASN A 1 133 ? -7.772 -15.799 8.991 1.00 98.56 133 ASN A N 1
ATOM 1037 C CA . ASN A 1 133 ? -7.922 -17.253 8.997 1.00 98.56 133 ASN A CA 1
ATOM 1038 C C . ASN A 1 133 ? -7.531 -17.871 7.652 1.00 98.56 133 ASN A C 1
ATOM 1040 O O . ASN A 1 133 ? -6.818 -18.871 7.618 1.00 98.56 133 ASN A O 1
ATOM 1044 N N . ARG A 1 134 ? -7.975 -17.276 6.539 1.00 98.69 134 ARG A N 1
ATOM 1045 C CA . ARG A 1 134 ? -7.634 -17.759 5.196 1.00 98.69 134 ARG A CA 1
ATOM 1046 C C . ARG A 1 134 ? -6.141 -17.656 4.926 1.00 98.69 134 ARG A C 1
ATOM 1048 O O . ARG A 1 134 ? -5.570 -18.612 4.424 1.00 98.69 134 ARG A O 1
ATOM 1055 N N . VAL A 1 135 ? -5.515 -16.530 5.271 1.00 98.75 135 VAL A N 1
ATOM 1056 C CA . VAL A 1 135 ? -4.074 -16.314 5.083 1.00 98.75 135 VAL A CA 1
ATOM 1057 C C . VAL A 1 135 ? -3.262 -17.315 5.898 1.00 98.75 135 VAL A C 1
ATOM 1059 O O . VAL A 1 135 ? -2.388 -17.971 5.344 1.00 98.75 135 VAL A O 1
ATOM 1062 N N . GLN A 1 136 ? -3.575 -17.478 7.184 1.00 98.38 136 GLN A N 1
ATOM 1063 C CA . GLN A 1 136 ? -2.851 -18.395 8.070 1.00 98.38 136 GLN A CA 1
ATOM 1064 C C . GLN A 1 136 ? -3.032 -19.869 7.687 1.00 98.38 136 GLN A C 1
ATOM 1066 O O . GLN A 1 136 ? -2.123 -20.668 7.892 1.00 98.38 136 GLN A O 1
ATOM 1071 N N . ALA A 1 137 ? -4.189 -20.242 7.134 1.00 98.31 137 ALA A N 1
ATOM 1072 C CA . ALA A 1 137 ? -4.467 -21.614 6.713 1.00 98.31 137 ALA A CA 1
ATOM 1073 C C . ALA A 1 137 ? -3.942 -21.953 5.304 1.00 98.31 137 ALA A C 1
ATOM 1075 O O . ALA A 1 137 ? -3.965 -23.122 4.910 1.00 98.31 137 ALA A O 1
ATOM 1076 N N . HIS A 1 138 ? -3.507 -20.964 4.515 1.00 98.69 138 HIS A N 1
ATOM 1077 C CA . HIS A 1 138 ? -3.136 -21.185 3.121 1.00 98.69 138 HIS A CA 1
ATOM 1078 C C . HIS A 1 138 ? -1.728 -21.788 2.995 1.00 98.69 138 HIS A C 1
ATOM 1080 O O . HIS A 1 138 ? -0.734 -21.150 3.321 1.00 98.69 138 HIS A O 1
ATOM 1086 N N . GLN A 1 139 ? -1.617 -22.991 2.420 1.00 98.25 139 GLN A N 1
ATOM 1087 C CA . GLN A 1 139 ? -0.353 -23.748 2.343 1.00 98.25 139 GLN A CA 1
ATOM 1088 C C . GLN A 1 139 ? 0.770 -23.057 1.550 1.00 98.25 139 GLN A C 1
ATOM 1090 O O . GLN A 1 139 ? 1.939 -23.367 1.748 1.00 98.25 139 GLN A O 1
ATOM 1095 N N . ARG A 1 140 ? 0.416 -22.135 0.647 1.00 98.56 140 ARG A N 1
ATOM 1096 C CA . ARG A 1 140 ? 1.369 -21.351 -0.161 1.00 98.56 140 ARG A CA 1
ATOM 1097 C C . ARG A 1 140 ? 1.712 -19.973 0.412 1.00 98.56 140 ARG A C 1
ATOM 1099 O O . ARG A 1 140 ? 2.421 -19.217 -0.244 1.00 98.56 140 ARG A O 1
ATOM 1106 N N . ILE A 1 141 ? 1.184 -19.607 1.582 1.00 98.81 141 ILE A N 1
ATOM 1107 C CA . ILE A 1 141 ? 1.489 -18.317 2.211 1.00 98.81 141 ILE A CA 1
ATOM 1108 C C . ILE A 1 141 ? 2.338 -18.561 3.456 1.00 98.81 141 ILE A C 1
ATOM 1110 O O . ILE A 1 141 ? 1.860 -19.074 4.463 1.00 98.81 141 ILE A O 1
ATOM 1114 N N . ALA A 1 142 ? 3.600 -18.149 3.395 1.00 98.62 142 ALA A N 1
ATOM 1115 C CA . ALA A 1 142 ? 4.475 -18.066 4.552 1.00 98.62 142 ALA A CA 1
ATOM 1116 C C . ALA A 1 142 ? 4.303 -16.689 5.207 1.00 98.62 142 ALA A C 1
ATOM 1118 O O . ALA A 1 142 ? 4.661 -15.667 4.618 1.00 98.62 142 ALA A O 1
ATOM 1119 N N . VAL A 1 143 ? 3.741 -16.659 6.416 1.00 98.69 143 VAL A N 1
ATOM 1120 C CA . VAL A 1 143 ? 3.524 -15.426 7.184 1.00 98.69 143 VAL A CA 1
ATOM 1121 C C . VAL A 1 143 ? 4.711 -15.171 8.111 1.00 98.69 143 VAL A C 1
ATOM 1123 O O . VAL A 1 143 ? 5.069 -16.036 8.906 1.00 98.69 143 VAL A O 1
ATOM 1126 N N . HIS A 1 144 ? 5.272 -13.965 8.042 1.00 98.19 144 HIS A N 1
ATOM 1127 C CA . HIS A 1 144 ? 6.385 -13.491 8.866 1.00 98.19 144 HIS A CA 1
ATOM 1128 C C . HIS A 1 144 ? 5.907 -12.286 9.679 1.00 98.19 144 HIS A C 1
ATOM 1130 O O . HIS A 1 144 ? 5.938 -11.160 9.191 1.00 98.19 144 HIS A O 1
ATOM 1136 N N . THR A 1 145 ? 5.399 -12.517 10.890 1.00 97.94 145 THR A N 1
ATOM 1137 C CA . THR A 1 145 ? 5.042 -11.445 11.841 1.00 97.94 145 THR A CA 1
ATOM 1138 C C . THR A 1 145 ? 6.272 -10.966 12.602 1.00 97.94 145 THR A C 1
ATOM 1140 O O . THR A 1 145 ? 7.292 -11.653 12.630 1.00 97.94 145 THR A O 1
ATOM 1143 N N . GLN A 1 146 ? 6.182 -9.804 13.249 1.00 97.56 146 GLN A N 1
ATOM 1144 C CA . GLN A 1 146 ? 7.301 -9.167 13.955 1.00 97.56 146 GLN A CA 1
ATOM 1145 C C . GLN A 1 146 ? 8.543 -9.004 13.069 1.00 97.56 146 GLN A C 1
ATOM 1147 O O . GLN A 1 146 ? 9.673 -9.049 13.555 1.00 97.56 146 GLN A O 1
ATOM 1152 N N . THR A 1 147 ? 8.327 -8.897 11.758 1.00 98.50 147 THR A N 1
ATOM 1153 C CA . THR A 1 147 ? 9.375 -8.981 10.748 1.00 98.50 147 THR A CA 1
ATOM 1154 C C . THR A 1 147 ? 9.306 -7.771 9.833 1.00 98.50 147 THR A C 1
ATOM 1156 O O . THR A 1 147 ? 8.243 -7.417 9.325 1.00 98.50 147 THR A O 1
ATOM 1159 N N . GLU A 1 148 ? 10.449 -7.137 9.603 1.00 98.38 148 GLU A N 1
ATOM 1160 C CA . GLU A 1 148 ? 10.586 -5.992 8.707 1.00 98.38 148 GLU A CA 1
ATOM 1161 C C . GLU A 1 148 ? 11.518 -6.329 7.545 1.00 98.38 148 GLU A C 1
ATOM 1163 O O . GLU A 1 148 ? 12.474 -7.088 7.697 1.00 98.38 148 GLU A O 1
ATOM 1168 N N . VAL A 1 149 ? 11.240 -5.756 6.372 1.00 98.44 149 VAL A N 1
ATOM 1169 C CA . VAL A 1 149 ? 12.181 -5.769 5.247 1.00 98.44 149 VAL A CA 1
ATOM 1170 C C . VAL A 1 149 ? 13.145 -4.609 5.448 1.00 98.44 149 VAL A C 1
ATOM 1172 O O . VAL A 1 149 ? 12.717 -3.454 5.406 1.00 98.44 149 VAL A O 1
ATOM 1175 N N . ILE A 1 150 ? 14.422 -4.909 5.662 1.00 98.19 150 ILE A N 1
ATOM 1176 C CA . ILE A 1 150 ? 15.445 -3.893 5.947 1.00 98.19 150 ILE A CA 1
ATOM 1177 C C . ILE A 1 150 ? 16.293 -3.533 4.727 1.00 98.19 150 ILE A C 1
ATOM 1179 O O . ILE A 1 150 ? 16.824 -2.428 4.660 1.00 98.19 150 ILE A O 1
ATOM 1183 N N . ASP A 1 151 ? 16.389 -4.443 3.758 1.00 98.31 151 ASP A N 1
ATOM 1184 C CA . ASP A 1 151 ? 17.070 -4.211 2.491 1.00 98.31 151 ASP A CA 1
ATOM 1185 C C . ASP A 1 151 ? 16.378 -4.986 1.362 1.00 98.31 151 ASP A C 1
ATOM 1187 O O . ASP A 1 151 ? 15.746 -6.027 1.578 1.00 98.31 151 ASP A O 1
ATOM 1191 N N . HIS A 1 152 ? 16.455 -4.450 0.149 1.00 97.88 152 HIS A N 1
ATOM 1192 C CA . HIS A 1 152 ? 15.817 -5.001 -1.043 1.00 97.88 152 HIS A CA 1
ATOM 1193 C C . HIS A 1 152 ? 16.621 -4.636 -2.285 1.00 97.88 152 HIS A C 1
ATOM 1195 O O . HIS A 1 152 ? 17.001 -3.484 -2.493 1.00 97.88 152 HIS A O 1
ATOM 1201 N N . GLY A 1 153 ? 16.825 -5.614 -3.163 1.00 97.81 153 GLY A N 1
ATOM 1202 C CA . GLY A 1 153 ? 17.548 -5.388 -4.404 1.00 97.81 153 GLY A CA 1
ATOM 1203 C C . GLY A 1 153 ? 17.232 -6.412 -5.480 1.00 97.81 153 GLY A C 1
ATOM 1204 O O . GLY A 1 153 ? 16.375 -7.280 -5.323 1.00 97.81 153 GLY A O 1
ATOM 1205 N N . GLY A 1 154 ? 17.938 -6.292 -6.602 1.00 95.62 154 GLY A N 1
ATOM 1206 C CA . GLY A 1 154 ? 17.717 -7.099 -7.801 1.00 95.62 154 GLY A CA 1
ATOM 1207 C C . GLY A 1 154 ? 16.899 -6.364 -8.862 1.00 95.62 154 GLY A C 1
ATOM 1208 O O . GLY A 1 154 ? 16.889 -5.133 -8.922 1.00 95.62 154 GLY A O 1
ATOM 1209 N N . HIS A 1 155 ? 16.239 -7.116 -9.736 1.00 94.19 155 HIS A N 1
ATOM 1210 C CA . HIS A 1 155 ? 15.451 -6.578 -10.845 1.00 94.19 155 HIS A CA 1
ATOM 1211 C C . HIS A 1 155 ? 14.162 -7.375 -11.044 1.00 94.19 155 HIS A C 1
ATOM 1213 O O . HIS A 1 155 ? 13.966 -8.423 -10.439 1.00 94.19 155 HIS A O 1
ATOM 1219 N N . VAL A 1 156 ? 13.276 -6.889 -11.920 1.00 94.00 156 VAL A N 1
ATOM 1220 C CA . VAL A 1 156 ? 11.995 -7.550 -12.219 1.00 94.00 156 VAL A CA 1
ATOM 1221 C C . VAL A 1 156 ? 12.215 -9.036 -12.513 1.00 94.00 156 VAL A C 1
ATOM 1223 O O . VAL A 1 156 ? 13.018 -9.378 -13.384 1.00 94.00 156 VAL A O 1
ATOM 1226 N N . GLY A 1 157 ? 11.510 -9.895 -11.775 1.00 95.81 157 GLY A N 1
ATOM 1227 C CA . GLY A 1 157 ? 11.593 -11.350 -11.875 1.00 95.81 157 GLY A CA 1
ATOM 1228 C C . GLY A 1 157 ? 12.717 -12.002 -11.066 1.00 95.81 157 GLY A C 1
ATOM 1229 O O . GLY A 1 157 ? 12.685 -13.216 -10.906 1.00 95.81 157 GLY A O 1
ATOM 1230 N N . ASN A 1 158 ? 13.673 -11.243 -10.532 1.00 96.38 158 ASN A N 1
ATOM 1231 C CA . ASN A 1 158 ? 14.783 -11.762 -9.735 1.00 96.38 158 ASN A CA 1
ATOM 1232 C C . ASN A 1 158 ? 15.211 -10.736 -8.675 1.00 96.38 158 ASN A C 1
ATOM 1234 O O . ASN A 1 158 ? 16.201 -10.012 -8.830 1.00 96.38 158 ASN A O 1
ATOM 1238 N N . PHE A 1 159 ? 14.409 -10.637 -7.622 1.00 98.06 159 PHE A N 1
ATOM 1239 C CA . PHE A 1 159 ? 14.676 -9.806 -6.460 1.00 98.06 159 PHE A CA 1
ATOM 1240 C C . PHE A 1 159 ? 15.146 -10.648 -5.279 1.00 98.06 159 PHE A C 1
ATOM 1242 O O . PHE A 1 159 ? 14.904 -11.851 -5.202 1.00 98.06 159 PHE A O 1
ATOM 1249 N N . TRP A 1 160 ? 15.764 -9.967 -4.323 1.00 98.19 160 TRP A N 1
ATOM 1250 C CA . TRP A 1 160 ? 16.020 -10.481 -2.988 1.00 98.19 160 TRP A CA 1
ATOM 1251 C C . TRP A 1 160 ? 15.575 -9.457 -1.943 1.00 98.19 160 TRP A C 1
ATOM 1253 O O . TRP A 1 160 ? 15.519 -8.256 -2.223 1.00 98.19 160 TRP A O 1
ATOM 1263 N N . ALA A 1 161 ? 15.259 -9.933 -0.744 1.00 98.50 161 ALA A N 1
ATOM 1264 C CA . ALA A 1 161 ? 14.964 -9.102 0.418 1.00 98.50 161 ALA A CA 1
ATOM 1265 C C . ALA A 1 161 ? 15.670 -9.652 1.658 1.00 98.50 161 ALA A C 1
ATOM 1267 O O . ALA A 1 161 ? 15.681 -10.867 1.876 1.00 98.50 161 ALA A O 1
ATOM 1268 N N . GLU A 1 162 ? 16.234 -8.756 2.461 1.00 98.62 162 GLU A N 1
ATOM 1269 C CA . GLU A 1 162 ? 16.725 -9.065 3.803 1.00 98.62 162 GLU A CA 1
ATOM 1270 C C . GLU A 1 162 ? 15.643 -8.731 4.824 1.00 98.62 162 GLU A C 1
ATOM 1272 O O . GLU A 1 162 ? 15.082 -7.630 4.836 1.00 98.62 162 GLU A O 1
ATOM 1277 N N . LEU A 1 163 ? 15.335 -9.715 5.660 1.00 98.50 163 LEU A N 1
ATOM 1278 C CA . LEU A 1 163 ? 14.324 -9.648 6.695 1.00 98.50 163 LEU A CA 1
ATOM 1279 C C . LEU A 1 163 ? 14.982 -9.608 8.069 1.00 98.50 163 LEU A C 1
ATOM 1281 O O . LEU A 1 163 ? 15.929 -10.351 8.335 1.00 98.50 163 LEU A O 1
ATOM 1285 N N . GLN A 1 164 ? 14.418 -8.792 8.950 1.00 98.44 164 GLN A N 1
ATOM 1286 C CA . GLN A 1 164 ? 14.767 -8.729 10.360 1.00 98.44 164 GLN A CA 1
ATOM 1287 C C . GLN A 1 164 ? 13.543 -9.090 11.198 1.00 98.44 164 GLN A C 1
ATOM 1289 O O . GLN A 1 164 ? 12.571 -8.334 11.224 1.00 98.44 164 GLN A O 1
ATOM 1294 N N . THR A 1 165 ? 13.596 -10.213 11.907 1.00 97.88 165 THR A N 1
ATOM 1295 C CA . THR A 1 165 ? 12.558 -10.631 12.856 1.00 97.88 165 THR A CA 1
ATOM 1296 C C . THR A 1 165 ? 12.982 -10.278 14.276 1.00 97.88 165 THR A C 1
ATOM 1298 O O . THR A 1 165 ? 14.055 -10.677 14.727 1.00 97.88 165 THR A O 1
ATOM 1301 N N . SER A 1 166 ? 12.141 -9.528 14.990 1.00 95.62 166 SER A N 1
ATOM 1302 C CA . SER A 1 166 ? 12.393 -9.088 16.367 1.00 95.62 166 SER A CA 1
ATOM 1303 C C . SER A 1 166 ? 11.454 -9.797 17.339 1.00 95.62 166 SER A C 1
ATOM 1305 O O . SER A 1 166 ? 10.261 -9.506 17.399 1.00 95.62 166 SER A O 1
ATOM 1307 N N . PHE A 1 167 ? 11.989 -10.726 18.127 1.00 91.88 167 PHE A N 1
ATOM 1308 C CA . PHE A 1 167 ? 11.210 -11.503 19.087 1.00 91.88 167 PHE A CA 1
ATOM 1309 C C . PHE A 1 167 ? 11.066 -10.779 20.432 1.00 91.88 167 PHE A C 1
ATOM 1311 O O . PHE A 1 167 ? 11.924 -10.005 20.855 1.00 91.88 167 PHE A O 1
ATOM 1318 N N . HIS A 1 168 ? 10.003 -11.104 21.173 1.00 87.62 168 HIS A N 1
ATOM 1319 C CA . HIS A 1 168 ? 9.710 -10.520 22.491 1.00 87.62 168 HIS A CA 1
ATOM 1320 C C . HIS A 1 168 ? 10.817 -10.723 23.540 1.00 87.62 168 HIS A C 1
ATOM 1322 O O . HIS A 1 168 ? 10.931 -9.944 24.481 1.00 87.62 168 HIS A O 1
ATOM 1328 N N . ASN A 1 169 ? 11.643 -11.759 23.389 1.00 90.25 169 ASN A N 1
ATOM 1329 C CA . ASN A 1 169 ? 12.783 -12.031 24.268 1.00 90.25 169 ASN A CA 1
ATOM 1330 C C . ASN A 1 169 ? 14.019 -11.156 23.951 1.00 90.25 169 ASN A C 1
ATOM 1332 O O . ASN A 1 169 ? 15.086 -11.398 24.512 1.00 90.25 169 ASN A O 1
ATOM 1336 N N . GLY A 1 170 ? 13.897 -10.185 23.038 1.00 90.38 170 GLY A N 1
ATOM 1337 C CA . GLY A 1 170 ? 14.983 -9.313 22.586 1.00 90.38 170 GLY A CA 1
ATOM 1338 C C . GLY A 1 170 ? 15.919 -9.948 21.555 1.00 90.38 170 GLY A C 1
ATOM 1339 O O . GLY A 1 170 ? 16.888 -9.314 21.146 1.00 90.38 170 GLY A O 1
ATOM 1340 N N . THR A 1 171 ? 15.652 -11.186 21.128 1.00 93.81 171 THR A N 1
ATOM 1341 C CA . THR A 1 171 ? 16.433 -11.848 20.077 1.00 93.81 171 THR A CA 1
ATOM 1342 C C . THR A 1 171 ? 16.049 -11.273 18.721 1.00 93.81 171 THR A C 1
ATOM 1344 O O . THR A 1 171 ? 14.868 -11.075 18.434 1.00 93.81 171 THR A O 1
ATOM 1347 N N . VAL A 1 172 ? 17.056 -11.035 17.887 1.00 96.00 172 VAL A N 1
ATOM 1348 C CA . VAL A 1 172 ? 16.890 -10.572 16.511 1.00 96.00 172 VAL A CA 1
ATOM 1349 C C . VAL A 1 172 ? 17.417 -11.654 15.582 1.00 96.00 172 VAL A C 1
ATOM 1351 O O . VAL A 1 172 ? 18.558 -12.092 15.732 1.00 96.00 172 VAL A O 1
ATOM 1354 N N . GLU A 1 173 ? 16.593 -12.075 14.629 1.00 96.88 173 GLU A N 1
ATOM 1355 C CA . GLU A 1 173 ? 16.970 -13.021 13.584 1.00 96.88 173 GLU A CA 1
ATOM 1356 C C . GLU A 1 173 ? 17.004 -12.320 12.230 1.00 96.88 173 GLU A C 1
ATOM 1358 O O . GLU A 1 173 ? 16.111 -11.547 11.885 1.00 96.88 173 GLU A O 1
ATOM 1363 N N . MET A 1 174 ? 18.056 -12.608 11.470 1.00 97.56 174 MET A N 1
ATOM 1364 C CA . MET A 1 174 ? 18.249 -12.097 10.122 1.00 97.56 174 MET A CA 1
ATOM 1365 C C . MET A 1 174 ? 18.052 -13.240 9.140 1.00 97.56 174 MET A C 1
ATOM 1367 O O . MET A 1 174 ? 18.683 -14.289 9.276 1.00 97.56 174 MET A O 1
ATOM 1371 N N . SER A 1 175 ? 17.220 -13.032 8.128 1.00 97.06 175 SER A N 1
ATOM 1372 C CA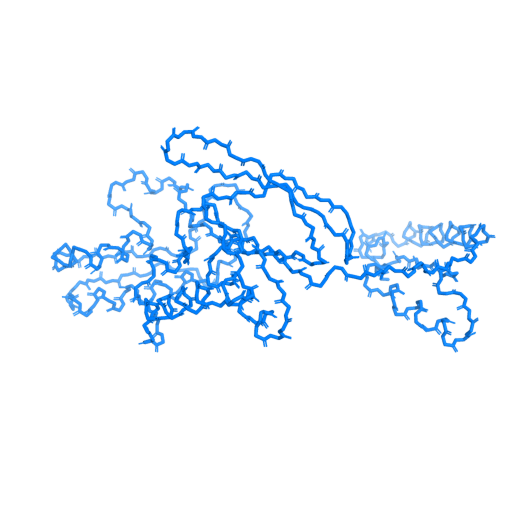 . SER A 1 175 ? 17.047 -13.993 7.042 1.00 97.06 175 SER A CA 1
ATOM 1373 C C . SER A 1 175 ? 17.020 -13.288 5.694 1.00 97.06 175 SER A C 1
ATOM 1375 O O . SER A 1 175 ? 16.819 -12.079 5.602 1.00 97.06 175 SER A O 1
ATOM 1377 N N . ARG A 1 176 ? 17.261 -14.044 4.626 1.00 97.50 176 ARG A N 1
ATOM 1378 C CA . ARG A 1 176 ? 17.197 -13.540 3.257 1.00 97.50 176 ARG A CA 1
ATOM 1379 C C . ARG A 1 176 ? 16.299 -14.444 2.437 1.00 97.50 176 ARG A C 1
ATOM 1381 O O . ARG A 1 176 ? 16.369 -15.664 2.571 1.00 97.50 176 ARG A O 1
ATOM 1388 N N . LEU A 1 177 ? 15.490 -13.841 1.576 1.00 97.00 177 LEU A N 1
ATOM 1389 C CA . LEU A 1 177 ? 14.648 -14.553 0.622 1.00 97.00 177 LEU A CA 1
ATOM 1390 C C . LEU A 1 177 ? 14.812 -13.997 -0.788 1.00 97.00 177 LEU A C 1
ATOM 1392 O O . LEU A 1 177 ? 15.256 -12.862 -0.977 1.00 97.00 177 LEU A O 1
ATOM 1396 N N . GLU A 1 178 ? 14.442 -14.818 -1.763 1.00 97.75 178 GLU A N 1
ATOM 1397 C CA . GLU A 1 178 ? 14.395 -14.474 -3.181 1.00 97.75 178 GLU A CA 1
ATOM 1398 C C . GLU A 1 178 ? 12.952 -14.529 -3.679 1.00 97.75 178 GLU A C 1
ATOM 1400 O O . GLU A 1 178 ? 12.158 -15.372 -3.254 1.00 97.75 178 GLU A O 1
ATOM 1405 N N . HIS A 1 179 ? 12.599 -13.626 -4.589 1.00 98.19 179 HIS A N 1
ATOM 1406 C CA . HIS A 1 179 ? 11.238 -13.503 -5.105 1.00 98.19 179 HIS A CA 1
ATOM 1407 C C . HIS A 1 179 ? 11.214 -12.794 -6.460 1.00 98.19 179 HIS A C 1
ATOM 1409 O O . HIS A 1 179 ? 12.130 -12.064 -6.828 1.00 98.19 179 HIS A O 1
ATOM 1415 N N . GLY A 1 180 ? 10.153 -12.999 -7.238 1.00 97.81 180 GLY A N 1
ATOM 1416 C CA . GLY A 1 180 ? 10.022 -12.415 -8.576 1.00 97.81 180 GLY A CA 1
ATO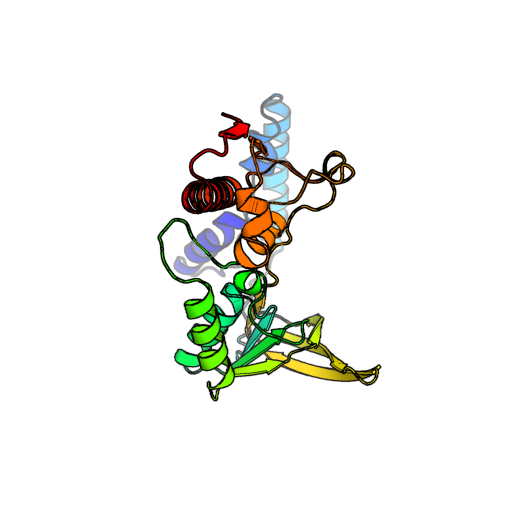M 1417 C C . GLY A 1 180 ? 9.329 -11.057 -8.581 1.00 97.81 180 GLY A C 1
ATOM 1418 O O . GLY A 1 180 ? 9.592 -10.222 -9.452 1.00 97.81 180 GLY A O 1
ATOM 1419 N N . VAL A 1 181 ? 8.442 -10.823 -7.609 1.00 97.94 181 VAL A N 1
ATOM 1420 C CA . VAL A 1 181 ? 7.587 -9.630 -7.525 1.00 97.94 181 VAL A CA 1
ATOM 1421 C C . VAL A 1 181 ? 7.438 -9.171 -6.078 1.00 97.94 181 VAL A C 1
ATOM 1423 O O . VAL A 1 181 ? 7.147 -9.983 -5.203 1.00 97.94 181 VAL A O 1
ATOM 1426 N N . THR A 1 182 ? 7.585 -7.866 -5.842 1.00 98.31 182 THR A N 1
ATOM 1427 C CA . THR A 1 182 ? 7.289 -7.227 -4.551 1.00 98.31 182 THR A CA 1
ATOM 1428 C C . THR A 1 182 ? 5.970 -6.459 -4.627 1.00 98.31 182 THR A C 1
ATOM 1430 O O . THR A 1 182 ? 5.774 -5.657 -5.542 1.00 98.31 182 THR A O 1
ATOM 1433 N N . ILE A 1 183 ? 5.102 -6.630 -3.633 1.00 98.56 183 ILE A N 1
ATOM 1434 C CA . ILE A 1 183 ? 3.927 -5.788 -3.389 1.00 98.56 183 ILE A CA 1
ATOM 1435 C C . ILE A 1 183 ? 4.145 -5.017 -2.092 1.00 98.56 183 ILE A C 1
ATOM 1437 O O . ILE A 1 183 ? 4.368 -5.609 -1.041 1.00 98.56 183 ILE A O 1
ATOM 1441 N N . VAL A 1 184 ? 4.049 -3.689 -2.163 1.00 98.44 184 VAL A N 1
ATOM 1442 C CA . VAL A 1 184 ? 4.151 -2.809 -0.993 1.00 98.44 184 VAL A CA 1
ATOM 1443 C C . VAL A 1 184 ? 2.748 -2.384 -0.568 1.00 98.44 184 VAL A C 1
ATOM 1445 O O . VAL A 1 184 ? 2.061 -1.664 -1.292 1.00 98.44 184 VAL A O 1
ATOM 1448 N N . SER A 1 185 ? 2.324 -2.834 0.609 1.00 98.31 185 SER A N 1
ATOM 1449 C CA . SER A 1 185 ? 0.996 -2.609 1.193 1.00 98.31 185 SER A CA 1
ATOM 1450 C C . SER A 1 185 ? 1.079 -2.205 2.670 1.00 98.31 185 SER A C 1
ATOM 1452 O O . SER A 1 185 ? 0.281 -2.645 3.496 1.00 98.31 185 SER A O 1
ATOM 1454 N N . THR A 1 186 ? 2.021 -1.320 3.000 1.00 97.50 186 THR A N 1
ATOM 1455 C CA . THR A 1 186 ? 2.339 -0.862 4.369 1.00 97.50 186 THR A CA 1
ATOM 1456 C C . THR A 1 186 ? 1.294 0.069 5.000 1.00 97.50 186 THR A C 1
ATOM 1458 O O . THR A 1 186 ? 1.446 0.495 6.144 1.00 97.50 186 THR A O 1
ATOM 1461 N N . GLY A 1 187 ? 0.197 0.346 4.290 1.00 95.69 187 GLY A N 1
ATOM 1462 C CA . GLY A 1 187 ? -0.961 1.066 4.812 1.00 95.69 187 GLY A CA 1
ATOM 1463 C C . GLY A 1 187 ? -0.785 2.584 4.882 1.00 95.69 187 GLY A C 1
ATOM 1464 O O . GLY A 1 187 ? 0.062 3.174 4.217 1.00 95.69 187 GLY A O 1
ATOM 1465 N N . GLY A 1 188 ? -1.654 3.222 5.665 1.00 92.44 188 GLY A N 1
ATOM 1466 C CA . GLY A 1 188 ? -1.628 4.657 5.945 1.00 92.44 188 GLY A CA 1
ATOM 1467 C C . GLY A 1 188 ? -1.763 4.902 7.442 1.00 92.44 188 GLY A C 1
ATOM 1468 O O . GLY A 1 188 ? -2.241 4.034 8.169 1.00 92.44 188 GLY A O 1
ATOM 1469 N N . ILE A 1 189 ? -1.348 6.078 7.900 1.00 90.56 189 ILE A N 1
ATOM 1470 C CA . ILE A 1 189 ? -1.328 6.433 9.321 1.00 90.56 189 ILE A CA 1
ATOM 1471 C C . ILE A 1 189 ? -2.280 7.610 9.534 1.00 90.56 189 ILE A C 1
ATOM 1473 O O . ILE A 1 189 ? -2.280 8.556 8.745 1.00 90.56 189 ILE A O 1
ATOM 1477 N N . GLU A 1 190 ? -3.102 7.546 10.582 1.00 91.56 190 GLU A N 1
ATOM 1478 C CA . GLU A 1 190 ? -3.956 8.668 10.971 1.00 91.56 190 GLU A CA 1
ATOM 1479 C C . GLU A 1 190 ? -3.095 9.879 11.369 1.00 91.56 190 GLU A C 1
ATOM 1481 O O . GLU A 1 190 ? -2.101 9.753 12.088 1.00 91.56 190 GLU A O 1
ATOM 1486 N N . ALA A 1 191 ? -3.470 11.069 10.897 1.00 90.56 191 ALA A N 1
ATOM 1487 C CA . ALA A 1 191 ? -2.787 12.303 11.259 1.00 90.56 191 ALA A CA 1
ATOM 1488 C C . ALA A 1 191 ? -2.985 12.595 12.756 1.00 90.56 191 ALA A C 1
ATOM 1490 O O . ALA A 1 191 ? -4.096 12.878 13.197 1.00 90.56 191 ALA A O 1
ATOM 1491 N N . ARG A 1 192 ? -1.895 12.536 13.528 1.00 90.25 192 ARG A N 1
ATOM 1492 C CA . ARG A 1 192 ? -1.894 12.764 14.987 1.00 90.25 192 ARG A CA 1
ATOM 1493 C C . ARG A 1 192 ? -1.053 13.957 15.437 1.00 90.25 192 ARG A C 1
ATOM 1495 O O . ARG A 1 192 ? -0.967 14.237 16.623 1.00 90.25 192 ARG A O 1
ATOM 1502 N N . LYS A 1 193 ? -0.425 14.672 14.501 1.00 90.94 193 LYS A N 1
ATOM 1503 C CA . LYS A 1 193 ? 0.357 15.881 14.794 1.00 90.94 193 LYS A CA 1
ATOM 1504 C C . LYS A 1 193 ? -0.447 17.109 14.392 1.00 90.94 193 LYS A C 1
ATOM 1506 O O . LYS A 1 193 ? -0.424 17.465 13.217 1.00 90.94 193 LYS A O 1
ATOM 1511 N N . HIS A 1 194 ? -1.192 17.699 15.321 1.00 90.75 194 HIS A N 1
ATOM 1512 C CA . HIS A 1 194 ? -1.961 18.922 15.083 1.00 90.75 194 HIS A CA 1
ATOM 1513 C C . HIS A 1 194 ? -2.197 19.666 16.410 1.00 90.75 194 HIS A C 1
ATOM 1515 O O . HIS A 1 194 ? -2.611 19.002 17.359 1.00 90.75 194 HIS A O 1
ATOM 1521 N N . PRO A 1 195 ? -2.039 21.005 16.489 1.00 91.38 195 PRO A N 1
ATOM 1522 C CA . PRO A 1 195 ? -2.151 21.755 17.751 1.00 91.38 195 PRO A CA 1
ATOM 1523 C C . PRO A 1 195 ? -3.478 21.570 18.496 1.00 91.38 195 PRO A C 1
ATOM 1525 O O . PRO A 1 195 ? -3.545 21.618 19.716 1.00 91.38 195 PRO A O 1
ATOM 1528 N N . LEU A 1 196 ? -4.574 21.327 17.770 1.00 90.94 196 LEU A N 1
ATOM 1529 C CA . LEU A 1 196 ? -5.864 21.073 18.420 1.00 90.94 196 LEU A CA 1
ATOM 1530 C C . LEU A 1 196 ? -5.896 19.779 19.243 1.00 90.94 196 LEU A C 1
ATOM 1532 O O . LEU A 1 196 ? -6.709 19.701 20.154 1.00 90.94 196 LEU A O 1
ATOM 1536 N N . LEU A 1 197 ? -5.032 18.798 18.962 1.00 92.50 197 LEU A N 1
ATOM 1537 C CA . LEU A 1 197 ? -4.941 17.567 19.758 1.00 92.50 197 LEU A CA 1
ATOM 1538 C C . LEU A 1 197 ? -4.260 17.790 21.121 1.00 92.50 197 LEU A C 1
ATOM 1540 O O . LEU A 1 197 ? -4.285 16.888 21.952 1.00 92.50 197 LEU A O 1
ATOM 1544 N N . ASP A 1 198 ? -3.716 18.984 21.386 1.00 93.19 198 ASP A N 1
ATOM 1545 C CA . ASP A 1 198 ? -3.181 19.348 22.706 1.00 93.19 198 ASP A CA 1
ATOM 1546 C C . ASP A 1 198 ? -4.300 19.617 23.730 1.00 93.19 198 ASP A C 1
ATOM 1548 O O . ASP A 1 198 ? -4.072 19.606 24.942 1.00 93.19 198 ASP A O 1
ATOM 1552 N N . TYR A 1 199 ? -5.532 19.853 23.264 1.00 95.50 199 TYR A N 1
ATOM 1553 C CA . TYR A 1 199 ? -6.689 20.022 24.136 1.00 95.50 199 TYR A CA 1
ATOM 1554 C C . TYR A 1 199 ? -7.254 18.648 24.536 1.00 95.50 199 TYR A C 1
ATOM 1556 O O . TYR A 1 199 ? -7.685 17.907 23.656 1.00 95.50 199 TYR A O 1
ATOM 1564 N N . PRO A 1 200 ? -7.390 18.325 25.840 1.00 92.88 200 PRO A N 1
ATOM 1565 C CA . PRO A 1 200 ? -7.814 16.992 26.301 1.00 92.88 200 PRO A CA 1
ATOM 1566 C C . PRO A 1 200 ? -9.185 16.513 25.797 1.00 92.88 200 PRO A C 1
ATOM 1568 O O . PRO A 1 200 ? -9.497 15.328 25.856 1.00 92.88 200 PRO A O 1
ATOM 1571 N N . GLN A 1 201 ? -10.033 17.442 25.355 1.00 93.62 201 GLN A N 1
ATOM 1572 C CA . GLN A 1 201 ? -11.374 17.161 24.836 1.00 93.62 201 GLN A CA 1
ATOM 1573 C C . G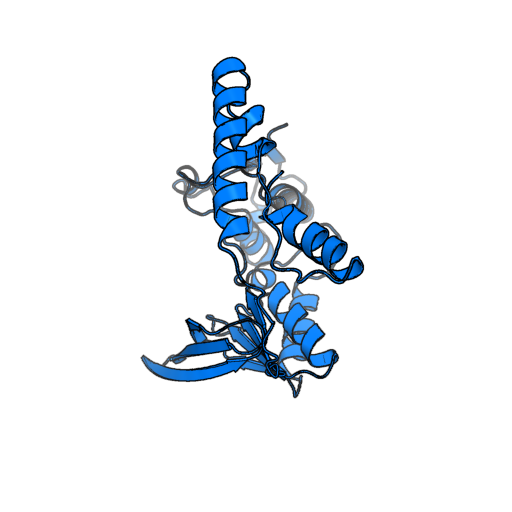LN A 1 201 ? -11.378 16.850 23.333 1.00 93.62 201 GLN A C 1
ATOM 1575 O O . GLN A 1 201 ? -12.399 16.421 22.798 1.00 93.62 201 GLN A O 1
ATOM 1580 N N . VAL A 1 202 ? -10.265 17.095 22.639 1.00 95.81 202 VAL A N 1
ATOM 1581 C CA . VAL A 1 202 ? -10.131 16.878 21.202 1.00 95.81 202 VAL A CA 1
ATOM 1582 C C . VAL A 1 202 ? -9.466 15.528 20.984 1.00 95.81 202 VAL A C 1
ATOM 1584 O O . VAL A 1 202 ? -8.344 15.291 21.415 1.00 95.81 202 VAL A O 1
ATOM 1587 N N . ILE A 1 203 ? -10.174 14.646 20.290 1.00 95.69 203 ILE A N 1
ATOM 1588 C CA . ILE A 1 203 ? -9.722 13.292 19.969 1.00 95.69 203 ILE A CA 1
ATOM 1589 C C . ILE A 1 203 ? -9.812 13.056 18.464 1.00 95.69 203 ILE A C 1
ATOM 1591 O O . ILE A 1 203 ? -10.533 13.769 17.754 1.00 95.69 203 ILE A O 1
ATOM 1595 N N . THR A 1 204 ? -9.087 12.058 17.961 1.00 95.38 204 THR A N 1
ATOM 1596 C CA . THR A 1 204 ? -9.172 11.692 16.545 1.00 95.38 204 THR A CA 1
ATOM 1597 C C . THR A 1 204 ? -10.459 10.923 16.233 1.00 95.38 204 THR A C 1
ATOM 1599 O O . THR A 1 20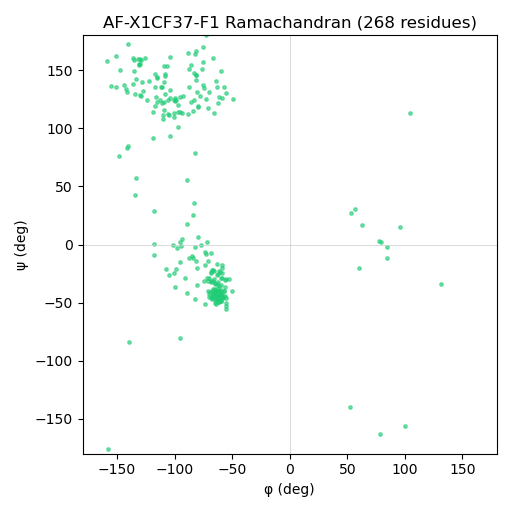4 ? -11.210 10.518 17.122 1.00 95.38 204 THR A O 1
ATOM 1602 N N . GLN A 1 205 ? -10.745 10.718 14.943 1.00 94.12 205 GLN A N 1
ATOM 1603 C CA . GLN A 1 205 ? -11.907 9.924 14.531 1.00 94.12 205 GLN A CA 1
ATOM 1604 C C . GLN A 1 205 ? -11.730 8.441 14.874 1.00 94.12 205 GLN A C 1
ATOM 1606 O O . GLN A 1 205 ? -12.725 7.778 15.168 1.00 94.12 205 GLN A O 1
ATOM 1611 N N . GLN A 1 206 ? -10.495 7.933 14.848 1.00 92.81 206 GLN A N 1
ATOM 1612 C CA . GLN A 1 206 ? -10.197 6.578 15.301 1.00 92.81 206 GLN A CA 1
ATOM 1613 C C . GLN A 1 206 ? -10.384 6.441 16.819 1.00 92.81 206 GLN A C 1
ATOM 1615 O O . GLN A 1 206 ? -11.081 5.531 17.255 1.00 92.81 206 GLN A O 1
ATOM 1620 N N . ASP A 1 207 ? -9.872 7.388 17.613 1.00 93.94 207 ASP A N 1
ATOM 1621 C CA . ASP A 1 207 ? -10.032 7.375 19.077 1.00 93.94 207 ASP A CA 1
ATOM 1622 C C . ASP A 1 207 ? -11.517 7.485 19.479 1.00 93.94 207 ASP A C 1
ATOM 1624 O O . ASP A 1 207 ? -11.982 6.841 20.419 1.00 93.94 207 ASP A O 1
ATOM 1628 N N . LEU A 1 208 ? -12.297 8.280 18.736 1.00 94.81 208 LEU A N 1
ATOM 1629 C CA . LEU A 1 208 ? -13.746 8.363 18.916 1.00 94.81 208 LEU A CA 1
ATOM 1630 C C . LEU A 1 208 ? -14.440 7.024 18.629 1.00 94.81 208 LEU A C 1
ATOM 1632 O O . LEU A 1 208 ? -15.375 6.664 19.340 1.00 94.81 208 LEU A O 1
ATOM 1636 N N . GLU A 1 209 ? -14.019 6.290 17.599 1.00 92.81 209 GLU A N 1
ATOM 1637 C CA . GLU A 1 209 ? -14.586 4.972 17.296 1.00 92.81 209 GLU A CA 1
ATOM 1638 C C . GLU A 1 209 ? -14.276 3.958 18.401 1.00 92.81 209 GLU A C 1
ATOM 1640 O O . GLU A 1 209 ? -15.183 3.242 18.826 1.00 92.81 209 GLU A O 1
ATOM 1645 N N . GLU A 1 210 ? -13.050 3.953 18.929 1.00 92.56 210 GLU A N 1
ATOM 1646 C CA . GLU A 1 210 ? -12.683 3.128 20.087 1.00 92.56 210 GLU A CA 1
ATOM 1647 C C . GLU A 1 210 ? -13.554 3.461 21.307 1.00 92.56 210 GLU A C 1
ATOM 1649 O O . GLU A 1 210 ? -14.116 2.556 21.926 1.00 92.56 210 GLU A O 1
ATOM 1654 N N . LYS A 1 211 ? -13.772 4.751 21.601 1.00 93.81 211 LYS A N 1
ATOM 1655 C CA . LYS A 1 211 ? -14.680 5.182 22.679 1.00 93.81 211 LYS A CA 1
ATOM 1656 C C . LYS A 1 211 ? -16.123 4.736 22.463 1.00 93.81 211 LYS A C 1
ATOM 1658 O O . LYS A 1 211 ? -16.768 4.297 23.408 1.00 93.81 211 LYS A O 1
ATOM 1663 N N . ILE A 1 212 ? -16.634 4.814 21.234 1.00 93.38 212 ILE A N 1
ATOM 1664 C CA . ILE A 1 212 ? -17.993 4.354 20.904 1.00 93.38 212 ILE A CA 1
ATOM 1665 C C . ILE A 1 212 ? -18.165 2.859 21.203 1.00 93.38 212 ILE A C 1
ATOM 1667 O O . ILE A 1 212 ? -19.253 2.441 21.596 1.00 93.38 212 ILE A O 1
ATOM 1671 N N . ILE A 1 213 ? -17.116 2.059 21.013 1.00 92.00 213 ILE A N 1
ATOM 1672 C CA . ILE A 1 213 ? -17.148 0.610 21.236 1.00 92.00 213 ILE A CA 1
ATOM 1673 C C . ILE A 1 213 ? -16.950 0.248 22.705 1.00 92.00 213 ILE A C 1
ATOM 1675 O O . ILE A 1 213 ? -17.669 -0.607 23.223 1.00 92.00 213 ILE A O 1
ATOM 1679 N N . HIS A 1 214 ? -15.956 0.851 23.352 1.00 93.56 214 HIS A N 1
ATOM 1680 C CA . HIS A 1 214 ? -15.464 0.400 24.652 1.00 93.56 214 HIS A CA 1
ATOM 1681 C C . HIS A 1 214 ? -16.019 1.192 25.838 1.00 93.56 214 HIS A C 1
ATOM 1683 O O . HIS A 1 214 ? -16.058 0.642 26.935 1.00 93.56 214 HIS A O 1
ATOM 1689 N N . SER A 1 215 ? -16.499 2.418 25.606 1.00 94.19 215 SER A N 1
ATOM 1690 C CA . SER A 1 215 ? -17.029 3.319 26.640 1.00 94.19 215 SER A CA 1
ATOM 1691 C C . SER A 1 215 ? -18.366 3.956 26.214 1.00 94.19 215 SER A C 1
ATOM 1693 O O . SER A 1 215 ? -18.481 5.186 26.136 1.00 94.19 215 SER A O 1
ATOM 1695 N N . PRO A 1 216 ? -19.404 3.163 25.879 1.00 91.75 216 PRO A N 1
ATOM 1696 C CA . PRO A 1 216 ? -20.680 3.693 25.392 1.00 91.75 216 PRO A CA 1
ATOM 1697 C C . PRO A 1 216 ? -21.361 4.645 26.390 1.00 91.75 216 PRO A C 1
ATOM 1699 O O . PRO A 1 216 ? -22.059 5.572 25.976 1.00 91.75 216 PRO A O 1
ATOM 1702 N N . GLU A 1 217 ? -21.138 4.475 27.693 1.00 94.06 217 GLU A N 1
ATOM 1703 C CA . GLU A 1 217 ? -21.618 5.374 28.743 1.00 94.06 217 GLU A CA 1
ATOM 1704 C C . GLU A 1 217 ? -21.086 6.805 28.584 1.00 94.06 217 GLU A C 1
ATOM 1706 O O . GLU A 1 217 ? -21.857 7.758 28.732 1.00 94.06 217 GLU A O 1
ATOM 1711 N N . GLU A 1 218 ? -19.821 6.979 28.180 1.00 93.44 218 GLU A N 1
ATOM 1712 C CA . GLU A 1 218 ? -19.261 8.303 27.885 1.00 93.44 218 GLU A CA 1
ATOM 1713 C C . GLU A 1 218 ? -20.009 8.957 26.722 1.00 93.44 218 GLU A C 1
ATOM 1715 O O . GLU A 1 218 ? -20.330 10.142 26.787 1.00 93.44 218 GLU A O 1
ATOM 1720 N N . ILE A 1 219 ? -20.364 8.181 25.692 1.00 95.00 219 ILE A N 1
ATOM 1721 C CA . ILE A 1 219 ? -21.124 8.671 24.533 1.00 95.00 219 ILE A CA 1
ATOM 1722 C C . ILE A 1 219 ? -22.539 9.105 24.936 1.00 95.00 219 ILE A C 1
ATOM 1724 O O . ILE A 1 219 ? -23.038 10.133 24.465 1.00 95.00 219 ILE A O 1
ATOM 1728 N N . THR A 1 220 ? -23.191 8.364 25.836 1.00 94.00 220 THR A N 1
ATOM 1729 C CA . THR A 1 220 ? -24.526 8.728 26.347 1.00 94.00 220 THR A CA 1
ATOM 1730 C C . THR A 1 220 ? -24.532 9.998 27.196 1.00 94.00 220 THR A C 1
ATOM 1732 O O . THR A 1 220 ? -25.566 10.656 27.289 1.00 94.00 220 THR A O 1
ATOM 1735 N N . ALA A 1 221 ? -23.386 10.390 27.758 1.00 94.75 221 ALA A N 1
ATOM 1736 C CA . ALA A 1 221 ? -23.241 11.620 28.533 1.00 94.75 221 ALA A CA 1
ATOM 1737 C C . ALA A 1 221 ? -22.960 12.870 27.671 1.00 94.75 221 ALA A C 1
ATOM 1739 O O . ALA A 1 221 ? -22.994 13.991 28.183 1.00 94.75 221 ALA A O 1
ATOM 1740 N N . LEU A 1 222 ? -22.680 12.712 26.371 1.00 95.31 222 LEU A N 1
ATOM 1741 C CA . LEU A 1 222 ? -22.351 13.831 25.483 1.00 95.31 222 LEU A CA 1
ATOM 1742 C C . LEU A 1 222 ? -23.583 14.685 25.156 1.00 95.31 222 LEU A C 1
ATOM 1744 O O . LEU A 1 222 ? -24.563 14.202 24.591 1.00 95.31 222 LEU A O 1
ATOM 1748 N N . ASN A 1 223 ? -23.496 15.990 25.411 1.00 96.50 223 ASN A N 1
ATOM 1749 C CA . ASN A 1 223 ? -24.530 16.949 25.005 1.00 96.50 223 ASN A CA 1
ATOM 1750 C C . ASN A 1 223 ? -24.283 17.502 23.595 1.00 96.50 223 ASN A C 1
ATOM 1752 O O . ASN A 1 223 ? -25.210 17.615 22.794 1.00 96.50 223 ASN A O 1
ATOM 1756 N N . ASP A 1 224 ? -23.023 17.809 23.285 1.00 97.19 224 ASP A N 1
ATOM 1757 C CA . ASP A 1 224 ? -22.602 18.481 22.060 1.00 97.19 224 ASP A CA 1
ATOM 1758 C C . ASP A 1 224 ? -21.288 17.885 21.550 1.00 97.19 224 ASP A C 1
ATOM 1760 O O . ASP A 1 224 ? -20.323 17.750 22.300 1.00 97.19 224 ASP A O 1
ATOM 1764 N N . VAL A 1 225 ? -21.245 17.558 20.261 1.00 97.69 225 VAL A N 1
ATOM 1765 C CA . VAL A 1 225 ? -20.063 17.053 19.560 1.00 97.69 225 VAL A CA 1
ATOM 1766 C C . VAL A 1 225 ? -19.849 17.882 18.303 1.00 97.69 225 VAL A C 1
ATOM 1768 O O . VAL A 1 225 ? -20.755 18.040 17.483 1.00 97.69 225 VAL A O 1
ATOM 1771 N N . VAL A 1 226 ? -18.631 18.393 18.133 1.00 97.62 226 VAL A N 1
ATOM 1772 C CA . VAL A 1 226 ? -18.198 19.078 16.912 1.00 97.62 226 VAL A CA 1
ATOM 1773 C C . VAL A 1 226 ? -17.171 18.202 16.205 1.00 97.62 226 VAL A C 1
ATOM 1775 O O . VAL A 1 226 ? -16.139 17.860 16.773 1.00 97.62 226 VAL A O 1
ATOM 1778 N N . MET A 1 227 ? -17.450 17.840 14.957 1.00 97.25 227 MET A N 1
ATOM 1779 C CA . MET A 1 227 ? -16.553 17.065 14.105 1.00 97.25 227 MET A CA 1
ATOM 1780 C C . MET A 1 227 ? -15.944 17.982 13.049 1.00 97.25 227 MET A C 1
ATOM 1782 O O . MET A 1 227 ? -16.675 18.621 12.296 1.00 97.25 227 MET A O 1
ATOM 1786 N N . ILE A 1 228 ? -14.615 18.038 12.974 1.00 95.44 228 ILE A N 1
ATOM 1787 C CA . ILE A 1 228 ? -13.901 18.932 12.054 1.00 95.44 228 ILE A CA 1
ATOM 1788 C C . ILE A 1 228 ? -13.255 18.114 10.932 1.00 95.44 228 ILE A C 1
ATOM 1790 O O . ILE A 1 228 ? -12.469 17.203 11.190 1.00 95.44 228 ILE A O 1
ATOM 1794 N N . GLN A 1 229 ? -13.604 18.424 9.684 1.00 93.94 229 GLN A N 1
ATOM 1795 C CA . GLN A 1 229 ? -13.081 17.759 8.490 1.00 93.94 229 GLN A CA 1
ATOM 1796 C C . GLN A 1 229 ? -11.797 18.390 7.967 1.00 93.94 229 GLN A C 1
ATOM 1798 O O . GLN A 1 229 ? -11.459 19.530 8.277 1.00 93.94 229 GLN A O 1
ATOM 1803 N N . CYS A 1 230 ? -11.123 17.638 7.093 1.00 91.81 230 CYS A N 1
ATOM 1804 C CA . CYS A 1 230 ? -9.928 18.076 6.371 1.00 91.81 230 CYS A CA 1
ATOM 1805 C C . CYS A 1 230 ? -8.791 18.540 7.295 1.00 91.81 230 CYS A C 1
ATOM 1807 O O . CYS A 1 230 ? -7.996 19.396 6.907 1.00 91.81 230 CYS A O 1
ATOM 1809 N N . MET A 1 231 ? -8.714 17.961 8.497 1.00 90.19 231 MET A N 1
ATOM 1810 C CA . MET A 1 231 ? -7.572 18.135 9.386 1.00 90.19 231 MET A CA 1
ATOM 1811 C C . MET A 1 231 ? -6.360 17.407 8.821 1.00 90.19 231 MET A C 1
ATOM 1813 O O . MET A 1 231 ? -6.444 16.243 8.424 1.00 90.19 231 MET A O 1
ATOM 1817 N N . GLN A 1 232 ? -5.238 18.112 8.784 1.00 86.88 232 GLN A N 1
ATOM 1818 C CA . GLN A 1 232 ? -3.970 17.644 8.241 1.00 86.88 232 GLN A CA 1
ATOM 1819 C C . GLN A 1 232 ? -2.865 17.933 9.248 1.00 86.88 232 GLN A C 1
ATOM 1821 O O . GLN A 1 232 ? -2.990 18.847 10.059 1.00 86.88 232 GLN A O 1
ATOM 1826 N N . SER A 1 233 ? -1.785 17.159 9.204 1.00 86.38 233 SER A N 1
ATOM 1827 C CA . SER A 1 233 ? -0.628 17.452 10.042 1.00 86.38 233 SER A CA 1
ATOM 1828 C C . SER A 1 233 ? 0.182 18.618 9.490 1.00 86.38 233 SER A C 1
ATOM 1830 O O . SER A 1 233 ? 0.230 18.849 8.283 1.00 86.38 233 SER A O 1
ATOM 1832 N N . GLU A 1 234 ? 0.848 19.355 10.376 1.00 82.88 234 GLU A N 1
ATOM 1833 C CA . GLU A 1 234 ? 1.742 20.429 9.945 1.00 82.88 234 GLU A CA 1
ATOM 1834 C C . GLU A 1 234 ? 2.821 19.895 8.991 1.00 82.88 234 GLU A C 1
ATOM 1836 O O . GLU A 1 234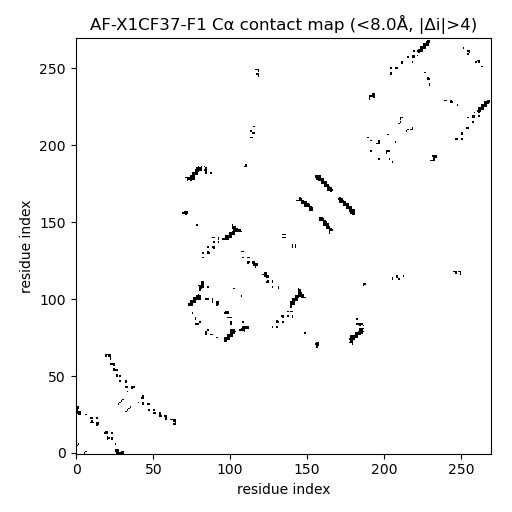 ? 3.401 18.828 9.206 1.00 82.88 234 GLU A O 1
ATOM 1841 N N . GLY A 1 235 ? 3.068 20.632 7.906 1.00 84.25 235 GLY A N 1
ATOM 1842 C CA . GLY A 1 235 ? 4.064 20.272 6.895 1.00 84.25 235 GLY A CA 1
ATOM 1843 C C . GLY A 1 235 ? 3.643 19.172 5.915 1.00 84.25 235 GLY A C 1
ATOM 1844 O O . GLY A 1 235 ? 4.449 18.797 5.064 1.00 84.25 235 GLY A O 1
ATOM 1845 N N . THR A 1 236 ? 2.411 18.652 5.980 1.00 85.00 236 THR A N 1
ATOM 1846 C CA . THR A 1 236 ? 1.917 17.722 4.953 1.00 85.00 236 THR A CA 1
ATOM 1847 C C . THR A 1 236 ? 1.421 18.466 3.717 1.00 85.00 236 THR A C 1
ATOM 1849 O O . THR A 1 236 ? 0.795 19.517 3.833 1.00 85.00 236 THR A O 1
ATOM 1852 N N . ALA A 1 237 ? 1.688 17.914 2.529 1.00 87.00 237 ALA A N 1
ATOM 1853 C CA . ALA A 1 237 ? 1.150 18.444 1.280 1.00 87.00 237 ALA A CA 1
ATOM 1854 C C . ALA A 1 237 ? -0.385 18.437 1.294 1.00 87.00 237 ALA A C 1
ATOM 1856 O O . ALA A 1 237 ? -1.001 17.544 1.878 1.00 87.00 237 ALA A O 1
ATOM 1857 N N . GLU A 1 238 ? -1.003 19.394 0.604 1.00 87.38 238 GLU A N 1
ATOM 1858 C CA . GLU A 1 238 ? -2.457 19.442 0.509 1.00 87.38 238 GLU A CA 1
ATOM 1859 C C . GLU A 1 238 ? -2.986 18.312 -0.383 1.00 87.38 238 GLU A C 1
ATOM 1861 O O . GLU A 1 238 ? -2.711 18.247 -1.582 1.00 87.38 238 GLU A O 1
ATOM 1866 N N . TYR A 1 239 ? -3.783 17.420 0.204 1.00 90.94 239 TYR A N 1
ATOM 1867 C CA . TYR A 1 239 ? -4.570 16.427 -0.521 1.00 90.94 239 TYR A CA 1
ATOM 1868 C C . TYR A 1 239 ? -5.846 16.069 0.252 1.00 90.94 239 TYR A C 1
ATOM 1870 O O . TYR A 1 239 ? -5.974 16.308 1.454 1.00 90.94 239 TYR A O 1
ATOM 1878 N N . CYS A 1 240 ? -6.812 15.473 -0.447 1.00 92.38 240 CYS A N 1
ATOM 1879 C CA . CYS A 1 240 ? -7.995 14.894 0.182 1.00 92.38 240 CYS A CA 1
ATOM 1880 C C . CYS A 1 240 ? -7.694 13.459 0.628 1.00 92.38 240 CYS A C 1
ATOM 1882 O O . CYS A 1 240 ? -7.385 12.611 -0.210 1.00 92.38 240 CYS A O 1
ATOM 1884 N N . SER A 1 241 ? -7.852 13.155 1.920 1.00 92.19 241 SER A N 1
ATOM 1885 C CA . SER A 1 241 ? -7.653 11.800 2.465 1.00 92.19 241 SER A CA 1
ATOM 1886 C C . SER A 1 241 ? -8.707 10.787 2.000 1.00 92.19 241 SER A C 1
ATOM 1888 O O . SER A 1 241 ? -8.581 9.602 2.290 1.00 92.19 241 SER A O 1
ATOM 1890 N N . ARG A 1 242 ? -9.759 11.237 1.298 1.00 92.88 242 ARG A N 1
ATOM 1891 C CA . ARG A 1 242 ? -10.879 10.466 0.713 1.00 92.88 242 ARG A CA 1
ATOM 1892 C C . ARG A 1 242 ? -11.755 9.660 1.680 1.00 92.88 242 ARG A C 1
ATOM 1894 O O . ARG A 1 242 ? -12.880 9.344 1.314 1.00 92.88 242 ARG A O 1
ATOM 1901 N N . VAL A 1 243 ? -11.283 9.343 2.884 1.00 91.19 243 VAL A N 1
ATOM 1902 C CA . VAL A 1 243 ? -11.970 8.462 3.847 1.00 91.19 243 VAL A CA 1
ATOM 1903 C C . VAL A 1 243 ? -12.567 9.204 5.048 1.00 91.19 243 VAL A C 1
ATOM 1905 O O . VAL A 1 243 ? -13.486 8.698 5.686 1.00 91.19 243 VAL A O 1
ATOM 1908 N N . CYS A 1 244 ? -12.084 10.413 5.354 1.00 92.56 244 CYS A N 1
ATOM 1909 C CA . CYS A 1 244 ? -12.467 11.174 6.550 1.00 92.56 244 CYS A CA 1
ATOM 1910 C C . CYS A 1 244 ? -13.957 11.555 6.587 1.00 92.56 244 CYS A C 1
ATOM 1912 O O . CYS A 1 244 ? -14.585 11.441 7.639 1.00 92.56 244 CYS A O 1
ATOM 1914 N N . CYS A 1 245 ? -14.546 11.940 5.450 1.00 93.88 245 CYS A N 1
ATOM 1915 C CA . CYS A 1 245 ? -15.971 12.274 5.372 1.00 93.88 245 CYS A CA 1
ATOM 1916 C C . CYS A 1 245 ? -16.856 11.060 5.688 1.00 93.88 245 CYS A C 1
ATOM 1918 O O . CYS A 1 245 ? -17.772 11.158 6.503 1.00 93.88 245 CYS A O 1
ATOM 1920 N N . THR A 1 246 ? -16.553 9.906 5.090 1.00 93.38 246 THR A N 1
ATOM 1921 C CA . THR A 1 246 ? -17.301 8.658 5.304 1.00 93.38 246 THR A CA 1
ATOM 1922 C C . THR A 1 246 ? -17.138 8.148 6.738 1.00 93.38 246 THR A C 1
ATOM 1924 O O . THR A 1 246 ? -18.128 7.802 7.382 1.00 93.38 246 THR A O 1
ATOM 1927 N N . ASN A 1 247 ? -15.916 8.172 7.283 1.00 92.88 247 ASN A N 1
ATOM 1928 C CA . ASN A 1 247 ? -15.654 7.775 8.672 1.00 92.88 247 ASN A CA 1
ATOM 1929 C C . ASN A 1 247 ? -16.365 8.679 9.682 1.00 92.88 247 ASN A C 1
ATOM 1931 O O . ASN A 1 247 ? -16.940 8.188 10.651 1.00 92.88 247 ASN A O 1
ATOM 1935 N N . MET A 1 248 ? -16.387 9.985 9.430 1.00 94.88 248 MET A N 1
ATOM 1936 C CA . MET A 1 248 ? -17.127 10.926 10.262 1.00 94.88 248 MET A CA 1
ATOM 1937 C C . MET A 1 248 ? -18.628 10.661 10.216 1.00 94.88 248 MET A C 1
ATOM 1939 O O . MET A 1 248 ? -19.252 10.580 11.269 1.00 94.88 248 MET A O 1
ATOM 1943 N N . LEU A 1 249 ? -19.205 10.477 9.023 1.00 94.31 249 LEU A N 1
ATOM 1944 C CA . LEU A 1 249 ? -20.639 10.220 8.884 1.00 94.31 249 LEU A CA 1
ATOM 1945 C C . LEU A 1 249 ? -21.045 8.965 9.663 1.00 94.31 249 LEU A C 1
ATOM 1947 O O . LEU A 1 249 ? -22.023 8.975 10.408 1.00 94.31 249 LEU A O 1
ATOM 1951 N N . LYS A 1 250 ? -20.249 7.902 9.543 1.00 94.75 250 LYS A N 1
ATOM 1952 C CA . LYS A 1 250 ? -20.405 6.677 10.326 1.00 94.75 250 LYS A CA 1
ATOM 1953 C C . LYS A 1 250 ? -20.399 6.953 11.831 1.00 94.75 250 LYS A C 1
ATOM 1955 O O . LYS A 1 250 ? -21.320 6.524 12.523 1.00 94.75 250 LYS A O 1
ATOM 1960 N N . ASN A 1 251 ? -19.384 7.649 12.340 1.00 95.50 251 ASN A N 1
ATOM 1961 C CA . ASN A 1 251 ? -19.259 7.925 13.772 1.00 95.50 251 ASN A CA 1
ATOM 1962 C C . ASN A 1 251 ? -20.395 8.829 14.277 1.00 95.50 251 ASN A C 1
ATOM 1964 O O . ASN A 1 251 ? -20.957 8.567 15.337 1.00 95.50 251 ASN A O 1
ATOM 1968 N N . ALA A 1 252 ? -20.816 9.823 13.492 1.00 95.88 252 ALA A N 1
ATOM 1969 C CA . ALA A 1 252 ? -21.967 10.671 13.798 1.00 95.88 252 ALA A CA 1
ATOM 1970 C C . ALA A 1 252 ? -23.269 9.861 13.909 1.00 95.88 252 ALA A C 1
ATOM 1972 O O . ALA A 1 252 ? -24.025 10.035 14.867 1.00 95.88 252 ALA A O 1
ATOM 1973 N N . ILE A 1 253 ? -23.512 8.934 12.973 1.00 94.25 253 ILE A N 1
ATOM 1974 C CA . ILE A 1 253 ? -24.659 8.015 13.031 1.00 94.25 253 ILE A CA 1
ATOM 1975 C C . ILE A 1 253 ? -24.591 7.161 14.299 1.00 94.25 253 ILE A C 1
ATOM 1977 O O . ILE A 1 253 ? -25.598 7.007 14.984 1.00 94.25 253 ILE A O 1
ATOM 1981 N N . ARG A 1 254 ? -23.413 6.633 14.652 1.00 94.00 254 ARG A N 1
ATOM 1982 C CA . ARG A 1 254 ? -23.246 5.818 15.865 1.00 94.00 254 ARG A CA 1
ATOM 1983 C C . ARG A 1 254 ? -23.540 6.609 17.133 1.00 94.00 254 ARG A C 1
ATOM 1985 O O . ARG A 1 254 ? -24.318 6.126 17.949 1.00 94.00 254 ARG A O 1
ATOM 1992 N N . ILE A 1 255 ? -23.029 7.834 17.256 1.00 95.94 255 ILE A N 1
ATOM 1993 C CA . ILE A 1 255 ? -23.377 8.725 18.374 1.00 95.94 255 ILE A CA 1
ATOM 1994 C C . ILE A 1 255 ? -24.890 8.914 18.450 1.00 95.94 255 ILE A C 1
ATOM 1996 O O . ILE A 1 255 ? -25.459 8.757 19.521 1.00 95.94 255 ILE A O 1
ATOM 2000 N N . LYS A 1 256 ? -25.565 9.178 17.325 1.00 95.50 256 LYS A N 1
ATOM 2001 C CA . LYS A 1 256 ? -27.024 9.361 17.300 1.00 95.50 256 LYS A CA 1
ATOM 2002 C C . LYS A 1 256 ? -27.821 8.105 17.652 1.00 95.50 256 LYS A C 1
ATOM 2004 O O . LYS A 1 256 ? -28.913 8.235 18.196 1.00 95.50 256 LYS A O 1
ATOM 2009 N N . LEU A 1 257 ? -27.298 6.914 17.364 1.00 93.19 257 LEU A N 1
ATOM 2010 C CA . LEU A 1 257 ? -27.925 5.651 17.760 1.00 93.19 257 LEU A CA 1
ATOM 2011 C C . LEU A 1 257 ? -27.828 5.408 19.272 1.00 93.19 257 LEU A C 1
ATOM 2013 O O . LEU A 1 257 ? -28.798 4.948 19.865 1.00 93.19 257 LEU A O 1
ATOM 2017 N N . PHE A 1 258 ? -26.689 5.729 19.893 1.00 93.31 258 PHE A N 1
ATOM 2018 C CA . PHE A 1 258 ? -26.505 5.588 21.343 1.00 93.31 258 PHE A CA 1
ATOM 2019 C C . PHE A 1 258 ? -27.113 6.750 22.141 1.00 93.31 258 PHE A C 1
ATOM 2021 O O . PHE A 1 258 ? -27.628 6.549 23.236 1.00 93.31 258 PHE A O 1
ATOM 2028 N N . ASN A 1 259 ? -27.075 7.963 21.591 1.00 96.56 259 ASN A N 1
ATOM 2029 C CA . ASN A 1 259 ? -27.525 9.196 22.224 1.00 96.56 259 ASN A CA 1
ATOM 2030 C C . ASN A 1 259 ? -28.258 10.101 21.210 1.00 96.56 259 ASN A C 1
ATOM 2032 O O . ASN A 1 259 ? -27.663 11.018 20.628 1.00 96.56 259 ASN A O 1
ATOM 2036 N N . PRO A 1 260 ? -29.570 9.883 20.995 1.00 96.56 260 PRO A N 1
ATOM 2037 C CA . PRO A 1 260 ? -30.357 10.652 20.027 1.00 96.56 260 PRO A CA 1
ATOM 2038 C C . PRO A 1 260 ? -30.388 12.164 20.303 1.00 96.56 260 PRO A C 1
ATOM 2040 O O . PRO A 1 260 ? -30.480 12.965 19.363 1.00 96.56 260 PRO A O 1
ATOM 2043 N N . ASN A 1 261 ? -30.269 12.548 21.579 1.00 96.69 261 ASN A N 1
ATOM 2044 C CA . ASN A 1 261 ? -30.343 13.932 22.048 1.00 96.69 261 ASN A CA 1
ATOM 2045 C C . ASN A 1 261 ? -29.029 14.707 21.867 1.00 96.69 261 ASN A C 1
ATOM 2047 O O . ASN A 1 261 ? -29.066 15.935 21.805 1.00 96.69 261 ASN A O 1
ATOM 2051 N N . CYS A 1 262 ? -27.889 14.023 21.726 1.00 97.69 262 CYS A N 1
ATOM 2052 C CA . CYS A 1 262 ? -26.594 14.662 21.494 1.00 97.69 262 CYS A CA 1
ATOM 2053 C C . CYS A 1 262 ? -26.616 15.502 20.209 1.00 97.69 262 CYS A C 1
ATOM 2055 O O . CYS A 1 262 ? -26.952 14.996 19.133 1.00 97.69 262 CYS A O 1
ATOM 2057 N N . ARG A 1 263 ? -26.250 16.783 20.272 1.00 98.00 263 ARG A N 1
ATOM 2058 C CA . ARG A 1 263 ? -26.129 17.641 19.084 1.00 98.00 263 ARG A CA 1
ATOM 2059 C C . ARG A 1 263 ? -24.798 17.365 18.392 1.00 98.00 263 ARG A C 1
ATOM 2061 O O . ARG A 1 263 ? -23.743 17.580 18.972 1.00 98.00 263 ARG A O 1
ATOM 2068 N N . VAL A 1 264 ? -24.848 16.919 17.137 1.00 97.88 264 VAL A N 1
ATOM 2069 C CA . VAL A 1 264 ? -23.652 16.649 16.326 1.00 97.88 264 VAL A CA 1
ATOM 2070 C C . VAL A 1 264 ? -23.549 17.705 15.233 1.00 97.88 264 VAL A C 1
ATOM 2072 O O . VAL A 1 264 ? -24.416 17.780 14.365 1.00 97.88 264 VAL A O 1
ATOM 2075 N N . ASN A 1 265 ? -22.494 18.515 15.280 1.00 97.56 265 ASN A N 1
ATOM 2076 C CA . ASN A 1 265 ? -22.198 19.557 14.300 1.00 97.56 265 ASN A CA 1
ATOM 2077 C C . ASN A 1 265 ? -20.963 19.164 13.493 1.00 97.56 265 ASN A C 1
ATOM 2079 O O . ASN A 1 265 ? -19.964 18.724 14.059 1.00 97.56 265 ASN A O 1
ATOM 2083 N N . VAL A 1 266 ? -21.009 19.347 12.176 1.00 96.75 266 VAL A N 1
ATOM 2084 C CA . VAL A 1 266 ? -19.903 18.991 11.281 1.00 96.75 266 VAL A CA 1
ATOM 2085 C C . VAL A 1 266 ? -19.379 20.251 10.608 1.00 96.75 266 VAL A C 1
ATOM 2087 O O . VAL A 1 266 ? -20.108 20.911 9.870 1.00 96.75 266 VAL A O 1
ATOM 2090 N N . LEU A 1 267 ? -18.107 20.566 10.840 1.00 95.81 267 LEU A N 1
ATOM 2091 C CA . LEU A 1 267 ? -17.391 21.627 10.140 1.00 95.81 267 LEU A CA 1
ATOM 2092 C C . LEU A 1 267 ? -16.666 21.005 8.947 1.00 95.81 267 LEU A C 1
ATOM 2094 O O . LEU A 1 267 ? -15.752 20.200 9.129 1.00 95.81 267 LEU A O 1
ATOM 2098 N N . TYR A 1 268 ? -17.080 21.354 7.731 1.00 92.44 268 TYR A N 1
ATOM 2099 C CA . TYR A 1 268 ? -16.495 20.836 6.496 1.00 92.44 268 TYR A CA 1
ATOM 2100 C C . TYR A 1 268 ? -16.146 21.953 5.514 1.00 92.44 268 TYR A C 1
ATOM 2102 O O . TYR A 1 268 ? -16.694 23.051 5.583 1.00 92.44 268 TYR A O 1
ATOM 2110 N N . LYS A 1 269 ? -15.187 21.672 4.625 1.00 84.75 269 LYS A N 1
ATOM 2111 C CA . LYS A 1 269 ? -14.857 22.538 3.489 1.00 84.75 269 LYS A CA 1
ATOM 2112 C C . LYS A 1 269 ? -15.756 22.156 2.309 1.00 84.75 269 LYS A C 1
ATOM 2114 O O . LYS A 1 269 ? -15.921 20.961 2.061 1.00 84.75 269 LYS A O 1
ATOM 2119 N N . ASN A 1 270 ? -16.312 23.157 1.625 1.00 58.09 270 ASN A N 1
ATOM 2120 C CA . ASN A 1 270 ? -16.971 22.977 0.327 1.00 58.09 270 ASN A CA 1
ATOM 2121 C C . ASN A 1 270 ? -15.955 22.625 -0.759 1.00 58.09 270 ASN A C 1
ATOM 2123 O O . ASN A 1 270 ? -14.841 23.197 -0.712 1.00 58.09 270 ASN A O 1
#

Radius of gyration: 26.64 Å; Cα contacts (8 Å, |Δi|>4): 418; chains: 1; bounding box: 56×57×68 Å

Foldseek 3Di:
DDCVVCLVVQLVVVVVVVDQSVLDFDQPLDPPACPVPVPPVVVSVVVSVVSVVVRVVVSVPDDRDDDDDDAFFQEEEEEAQAPVSLVVCCVSLVVPGAYEYEHLAQDGHPCLVLDQDFPVGDGSVVVSVVSRVCQVPRPRYHYHYNKDFPDKDDDARWIKTWMWHQDPVRDIDIDMDIHRYYHYDNDDDPADADPVNVDVVDDDLSVLSVCLPPPLVVLQPAQEEEAEPPDHHPPDDDDHPVCRVRSVVGSVVSSCVSHVNHHYHYHDDD

Organism: NCBI:txid412755

InterPro domains:
  IPR036188 FAD/NAD(P)-binding domain superfamily [G3DSA:3.50.50.60] (73-209)
  IPR039650 H(2):CoB-CoM heterodisulfide,ferredoxin reductase subunit A-like [PTHR43498] (2-166)

Sequence (270 aa):
CSNRTHESLFQRTIRKAELNPYLVELVNLQDQCTRVHQWNKELADRKAEELVRIAVGRISATQPLHKEIFVCQPTALVIGGGVAGMSAALAIADSGYDVHLVERSDMLGGNLLNLHYVVEGYNPQRLLRDLVNRVQAHQRIAVHTQTEVIDHGGHVGNFWAELQTSFHNGTVEMSRLEHGVTIVSTGGIEARKHPLLDYPQVITQQDLEEKIIHSPEEITALNDVVMIQCMQSEGTAEYCSRVCCTNMLKNAIRIKLFNPNCRVNVLYKN